Protein AF-A0A7S0N2C5-F1 (afdb_monomer)

Solvent-accessible surface area (backbone atoms only — not comparable to full-atom values): 11486 Å² total; per-residue (Å²): 115,69,74,59,53,58,52,50,54,52,50,53,52,47,54,51,38,54,52,49,38,56,56,29,59,75,72,64,39,49,69,60,35,42,50,41,51,53,56,49,50,58,64,41,80,78,43,92,85,54,73,80,51,54,64,48,53,54,46,51,42,54,56,42,53,63,74,49,55,81,83,42,86,58,41,61,57,53,50,54,54,48,46,58,50,19,72,75,74,34,69,69,54,34,51,51,55,51,48,73,72,42,85,84,68,52,66,69,58,56,50,51,59,59,57,73,44,48,86,61,47,53,68,54,71,70,40,86,89,53,63,60,66,61,56,50,51,52,44,51,51,53,52,50,52,50,50,48,50,74,79,39,60,61,43,52,41,64,67,48,11,62,75,67,75,42,54,56,68,59,44,48,49,55,49,48,53,34,36,76,69,64,71,41,59,61,50,74,42,75,90,79,37,34,36,37,22,48,87,88,112

Mean predicted aligned error: 8.33 Å

Sequence (201 aa):
SKNCMESNYSNIKICLYQQLIRLFHFSQNFNLIIIFYFSKLVNFFTKSKQKKEFPRDLFVITIYLIFIEKSEKNFKLYYCLLFKLAKKYYNSINWILKNLLNTDSNWLYFKTVIFSQISFLSIFLKNSNFNLIKHMRANYIKNDIIRVSKYYKSLNIVCYSLKLDLDCKDTEHWLHELINSKKIKAKIDRIRGIVYFNIFN

Foldseek 3Di:
DVVVVVVVVLVVLLVVLVVVLVVCVVVVVLVVNLVSLVVNVVSVVVDPPPVVCNVLSLLVNLLSLLLDDPPDPCSVVSLVVSCVVCVVPNPLSVVLSVCSVVLLDQPVNNVVSNVVPVVSCVVVVVPPVDPSSVSSLLSSLLVNVLVCLVVDQKDQLCVVCVSSVHDSVVSVVSVVVCVVVVSFAWDADVVRSMIGGPPPD

Structure (mmCIF, N/CA/C/O backbone):
data_AF-A0A7S0N2C5-F1
#
_entry.id   AF-A0A7S0N2C5-F1
#
loop_
_atom_site.group_PDB
_atom_site.id
_atom_site.type_symbol
_atom_site.label_atom_id
_atom_site.label_alt_id
_atom_site.label_comp_id
_atom_site.label_asym_id
_atom_site.label_entity_id
_atom_site.label_seq_id
_atom_site.pdbx_PDB_ins_code
_atom_site.Cartn_x
_atom_site.Cartn_y
_atom_site.Cartn_z
_atom_site.occupancy
_atom_site.B_iso_or_equiv
_atom_site.auth_seq_id
_atom_site.auth_comp_id
_atom_site.auth_asym_id
_atom_site.auth_atom_id
_atom_site.pdbx_PDB_model_num
ATOM 1 N N . SER A 1 1 ? -32.091 -1.151 37.706 1.00 56.22 1 SER A N 1
ATOM 2 C CA . SER A 1 1 ? -31.567 -2.497 37.379 1.00 56.22 1 SER A CA 1
ATOM 3 C C . SER A 1 1 ? -31.319 -2.710 35.878 1.00 56.22 1 SER A C 1
ATOM 5 O O . SER A 1 1 ? -30.258 -3.226 35.553 1.00 56.22 1 SER A O 1
ATOM 7 N N . LYS A 1 2 ? -32.187 -2.264 34.946 1.00 50.81 2 LYS A N 1
ATOM 8 C CA . LYS A 1 2 ? -31.980 -2.415 33.478 1.00 50.81 2 LYS A CA 1
ATOM 9 C C . LYS A 1 2 ? -30.679 -1.789 32.926 1.00 50.81 2 LYS A C 1
ATOM 11 O O . LYS A 1 2 ? -29.935 -2.469 32.227 1.00 50.81 2 LYS A O 1
ATOM 16 N N . ASN A 1 3 ? -30.318 -0.574 33.353 1.00 55.88 3 ASN A N 1
ATOM 17 C CA . ASN A 1 3 ? -29.086 0.104 32.900 1.00 55.88 3 ASN A CA 1
ATOM 18 C C . ASN A 1 3 ? -27.778 -0.619 33.292 1.00 55.88 3 ASN A C 1
ATOM 20 O O . ASN A 1 3 ? -26.741 -0.383 32.675 1.00 55.88 3 ASN A O 1
ATOM 24 N N . CYS A 1 4 ? -27.806 -1.494 34.308 1.00 53.03 4 CYS A N 1
ATOM 25 C CA . CYS A 1 4 ? -26.633 -2.272 34.731 1.00 53.03 4 CYS A CA 1
ATOM 26 C C . CYS A 1 4 ? -26.426 -3.536 33.879 1.00 53.03 4 CYS A C 1
ATOM 28 O O . CYS A 1 4 ? -25.296 -3.957 33.658 1.00 53.03 4 CYS A O 1
ATOM 30 N N . MET A 1 5 ? -27.501 -4.141 33.362 1.00 59.00 5 MET A N 1
ATOM 31 C CA . MET A 1 5 ? -27.377 -5.304 32.475 1.00 59.00 5 MET A CA 1
ATOM 32 C C . MET A 1 5 ? -26.941 -4.900 31.061 1.00 59.00 5 MET A C 1
ATOM 34 O O . MET A 1 5 ? -26.068 -5.545 30.482 1.00 59.00 5 MET A O 1
ATOM 38 N N . GLU A 1 6 ? -27.465 -3.793 30.528 1.00 61.16 6 GLU A N 1
ATOM 39 C CA . GLU A 1 6 ? -27.050 -3.267 29.216 1.00 61.16 6 GLU A CA 1
ATOM 40 C C . GLU A 1 6 ? -25.587 -2.801 29.203 1.00 61.16 6 GLU A C 1
ATOM 42 O O . GLU A 1 6 ? -24.865 -2.976 28.212 1.00 61.16 6 GLU A O 1
ATOM 47 N N . SER A 1 7 ? -25.106 -2.244 30.320 1.00 62.72 7 SER A N 1
ATOM 48 C CA . SER A 1 7 ? -23.707 -1.840 30.458 1.00 62.72 7 SER A CA 1
ATOM 49 C C . SER A 1 7 ? -22.758 -3.046 30.480 1.00 62.72 7 SER A C 1
ATOM 51 O O . SER A 1 7 ? -21.708 -2.983 29.837 1.00 62.72 7 SER A O 1
ATOM 53 N N . ASN A 1 8 ? -23.155 -4.156 31.112 1.00 67.06 8 ASN A N 1
ATOM 54 C CA . ASN A 1 8 ? -22.391 -5.405 31.130 1.00 67.06 8 ASN A CA 1
ATOM 55 C C . ASN A 1 8 ? -22.349 -6.087 29.756 1.00 67.06 8 ASN A C 1
ATOM 57 O O . ASN A 1 8 ? -21.266 -6.434 29.286 1.00 67.06 8 ASN A O 1
ATOM 61 N N . TYR A 1 9 ? -23.483 -6.199 29.061 1.00 69.38 9 TYR A N 1
ATOM 62 C CA . TYR A 1 9 ? -23.536 -6.798 27.720 1.00 69.38 9 TYR A CA 1
ATOM 63 C C . TYR A 1 9 ? -22.657 -6.061 26.706 1.00 69.38 9 TYR A C 1
ATOM 65 O O . TYR A 1 9 ? -21.918 -6.666 25.927 1.00 69.38 9 TYR A O 1
ATOM 73 N N . SER A 1 10 ? -22.701 -4.732 26.730 1.00 68.69 10 SER A N 1
ATOM 74 C CA . SER A 1 10 ? -21.874 -3.909 25.846 1.00 68.69 10 SER A CA 1
ATOM 75 C C . SER A 1 10 ? -20.379 -4.010 26.168 1.00 68.69 10 SER A C 1
ATOM 77 O O . SER A 1 10 ? -19.566 -4.013 25.244 1.00 68.69 10 SER A O 1
ATOM 79 N N . ASN A 1 11 ? -20.000 -4.163 27.440 1.00 74.56 11 ASN A N 1
ATOM 80 C CA . ASN A 1 11 ? -18.605 -4.399 27.818 1.00 74.56 11 ASN A CA 1
ATOM 81 C C . ASN A 1 11 ? -18.111 -5.778 27.347 1.00 74.56 11 ASN A C 1
ATOM 83 O O . ASN A 1 11 ? -17.027 -5.861 26.773 1.00 74.56 11 ASN A O 1
ATOM 87 N N . ILE A 1 12 ? -18.924 -6.834 27.488 1.00 82.00 12 ILE A N 1
ATOM 88 C CA . ILE A 1 12 ? -18.612 -8.177 26.960 1.00 82.00 12 ILE A CA 1
ATOM 89 C C . ILE A 1 12 ? -18.397 -8.117 25.443 1.00 82.00 12 ILE A C 1
ATOM 91 O O . ILE A 1 12 ? -17.418 -8.657 24.930 1.00 82.00 12 ILE A O 1
ATOM 95 N N . LYS A 1 13 ? -19.262 -7.395 24.722 1.00 80.88 13 LYS A N 1
ATOM 96 C CA . LYS A 1 13 ? -19.157 -7.206 23.269 1.00 80.88 13 LYS A CA 1
ATOM 97 C C . LYS A 1 13 ? -17.856 -6.502 22.863 1.00 80.88 13 LYS A C 1
ATOM 99 O O . LYS A 1 13 ? -17.215 -6.915 21.901 1.00 80.88 13 LYS A O 1
ATOM 104 N N . ILE A 1 14 ? -17.430 -5.477 23.608 1.00 79.31 14 ILE A N 1
ATOM 105 C CA . ILE A 1 14 ? -16.141 -4.800 23.378 1.00 79.31 14 ILE A CA 1
ATOM 106 C C . ILE A 1 14 ? -14.969 -5.757 23.627 1.00 79.31 14 ILE A C 1
ATOM 108 O O . ILE A 1 14 ? -14.061 -5.820 22.797 1.00 79.31 14 ILE A O 1
ATOM 112 N N . CYS A 1 15 ? -14.993 -6.523 24.721 1.00 81.31 15 CYS A N 1
ATOM 113 C CA . CYS A 1 15 ? -13.965 -7.527 25.010 1.00 81.31 15 CYS A CA 1
ATOM 114 C C . CYS A 1 15 ? -13.884 -8.584 23.900 1.00 81.31 15 CYS A C 1
ATOM 116 O O . CYS A 1 15 ? -12.792 -8.916 23.442 1.00 81.31 15 CYS A O 1
ATOM 118 N N . LEU A 1 16 ? -15.031 -9.056 23.408 1.00 86.50 16 LEU A N 1
ATOM 119 C CA . LEU A 1 16 ? -15.107 -10.004 22.298 1.00 86.50 16 LEU A CA 1
ATOM 120 C C . LEU A 1 16 ? -14.494 -9.422 21.015 1.00 86.50 16 LEU A C 1
ATOM 122 O O . LEU A 1 16 ? -13.677 -10.081 20.375 1.00 86.50 16 LEU A O 1
ATOM 126 N N . TYR A 1 17 ? -14.791 -8.164 20.676 1.00 86.25 17 TYR A N 1
ATOM 127 C CA . TYR A 1 17 ? -14.153 -7.496 19.537 1.00 86.25 17 TYR A CA 1
ATOM 128 C C . TYR A 1 17 ? -12.641 -7.365 19.692 1.00 86.25 17 TYR A C 1
ATOM 130 O O . TYR A 1 17 ? -11.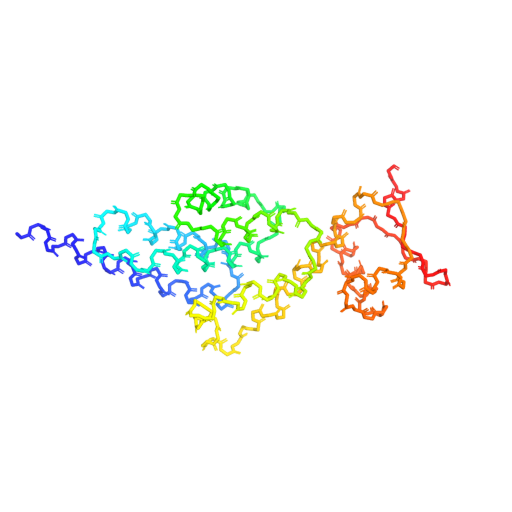917 -7.579 18.725 1.00 86.25 17 TYR A O 1
ATOM 138 N N . GLN A 1 18 ? -12.141 -7.068 20.892 1.00 83.25 18 GLN A N 1
ATOM 139 C CA . GLN A 1 18 ? -10.699 -7.011 21.135 1.00 83.25 18 GLN A CA 1
ATOM 140 C C . GLN A 1 18 ? -10.020 -8.370 20.909 1.00 83.25 18 GLN A C 1
ATOM 142 O O . GLN A 1 18 ? -8.934 -8.406 20.330 1.00 83.25 18 GLN A O 1
ATOM 147 N N . GLN A 1 19 ? -10.650 -9.478 21.314 1.00 84.62 19 GLN A N 1
ATOM 148 C CA . GLN A 1 19 ? -10.107 -10.819 21.066 1.00 84.62 19 GLN A CA 1
ATOM 149 C C . GLN A 1 19 ? -10.142 -11.184 19.578 1.00 84.62 19 GLN A C 1
ATOM 151 O O . GLN A 1 19 ? -9.148 -11.673 19.046 1.00 84.62 19 GLN A O 1
ATOM 156 N N . LEU A 1 20 ? -11.234 -10.868 18.876 1.00 86.38 20 LEU A N 1
ATOM 157 C CA . LEU A 1 20 ? -11.329 -11.090 17.430 1.00 86.38 20 LEU A CA 1
ATOM 158 C C . LEU A 1 20 ? -10.297 -10.264 16.655 1.00 86.38 20 LEU A C 1
ATOM 160 O O . LEU A 1 20 ? -9.649 -10.790 15.756 1.00 86.38 20 LEU A O 1
ATOM 164 N N . ILE A 1 21 ? -10.071 -9.002 17.031 1.00 85.31 21 ILE A N 1
ATOM 165 C CA . ILE A 1 21 ? -9.021 -8.168 16.428 1.00 85.31 21 ILE A CA 1
ATOM 166 C C . ILE A 1 21 ? -7.646 -8.829 16.582 1.00 85.31 21 ILE A C 1
ATOM 168 O O . ILE A 1 21 ? -6.888 -8.870 15.616 1.00 85.31 21 ILE A O 1
ATOM 172 N N . ARG A 1 22 ? -7.323 -9.378 17.762 1.00 81.25 22 ARG A N 1
ATOM 173 C CA . ARG A 1 22 ? -6.053 -10.094 17.988 1.00 81.25 22 ARG A CA 1
ATOM 174 C C . ARG A 1 22 ? -5.934 -11.338 17.109 1.00 81.25 22 ARG A C 1
ATOM 176 O O . ARG A 1 22 ? -4.885 -11.546 16.507 1.00 81.25 22 ARG A O 1
ATOM 183 N N . LEU A 1 23 ? -7.008 -12.120 17.001 1.00 84.62 23 LEU A N 1
ATOM 184 C CA . LEU A 1 23 ? -7.060 -13.312 16.152 1.00 84.62 23 LEU A CA 1
ATOM 185 C C . LEU A 1 23 ? -6.823 -12.956 14.674 1.00 84.62 23 LEU A C 1
ATOM 187 O O . LEU A 1 23 ? -5.937 -13.514 14.030 1.00 84.62 23 LEU A O 1
ATOM 191 N N . PHE A 1 24 ? -7.565 -11.983 14.141 1.00 84.75 24 PHE A N 1
ATOM 192 C CA . PHE A 1 24 ? -7.459 -11.600 12.730 1.00 84.75 24 PHE A CA 1
ATOM 193 C C . PHE A 1 24 ? -6.178 -10.839 12.396 1.00 84.75 24 PHE A C 1
ATOM 195 O O . PHE A 1 24 ? -5.755 -10.839 11.241 1.00 84.75 24 PHE A O 1
ATOM 202 N N . HIS A 1 25 ? -5.532 -10.224 13.389 1.00 79.81 25 HIS A N 1
ATOM 203 C CA . HIS A 1 25 ? -4.194 -9.666 13.223 1.00 79.81 25 HIS A CA 1
ATOM 204 C C . HIS A 1 25 ? -3.172 -10.757 12.887 1.00 79.81 25 HIS A C 1
ATOM 206 O O . HIS A 1 25 ? -2.327 -10.551 12.020 1.00 79.81 25 HIS A O 1
ATOM 212 N N . PHE A 1 26 ? -3.279 -11.933 13.516 1.00 76.81 26 PHE A N 1
ATOM 213 C CA . PHE A 1 26 ? -2.427 -13.079 13.197 1.00 76.81 26 PHE A CA 1
ATOM 214 C C . PHE A 1 26 ? -2.691 -13.607 11.782 1.00 76.81 26 PHE A C 1
ATOM 216 O O . PHE A 1 26 ? -1.755 -13.847 11.027 1.00 76.81 26 PHE A O 1
ATOM 223 N N . SER A 1 27 ? -3.963 -13.708 11.385 1.00 81.75 27 SER A N 1
ATOM 224 C CA . SER A 1 27 ? -4.342 -14.154 10.038 1.00 81.75 27 SER A CA 1
ATOM 225 C C . SER A 1 27 ? -4.212 -13.067 8.959 1.00 81.75 27 SER A C 1
ATOM 227 O O . SER A 1 27 ? -4.641 -13.291 7.830 1.00 81.75 27 SER A O 1
ATOM 229 N N . GLN A 1 28 ? -3.725 -11.869 9.310 1.00 82.62 28 GLN A N 1
ATOM 230 C CA . GLN A 1 28 ? -3.609 -10.694 8.434 1.00 82.62 28 GLN A CA 1
ATOM 231 C C . GLN A 1 28 ? -4.908 -10.322 7.686 1.00 82.62 28 GLN A C 1
ATOM 233 O O . GLN A 1 28 ? -4.879 -9.738 6.603 1.00 82.62 28 GLN A O 1
ATOM 238 N N . ASN A 1 29 ? -6.079 -10.615 8.266 1.00 85.62 29 ASN A N 1
ATOM 239 C CA . ASN A 1 29 ? -7.363 -10.276 7.651 1.00 85.62 29 ASN A CA 1
ATOM 240 C C . ASN A 1 29 ? -7.780 -8.846 8.030 1.00 85.62 29 ASN A C 1
ATOM 242 O O . ASN A 1 29 ? -8.647 -8.617 8.876 1.00 85.62 29 ASN A O 1
ATOM 246 N N . PHE A 1 30 ? -7.133 -7.866 7.398 1.00 87.69 30 PHE A N 1
ATOM 247 C CA . PHE A 1 30 ? -7.304 -6.447 7.725 1.00 87.69 30 PHE A CA 1
ATOM 248 C C . PHE A 1 30 ? -8.732 -5.934 7.493 1.00 87.69 30 PHE A C 1
ATOM 250 O O . PHE A 1 30 ? -9.191 -5.064 8.230 1.00 87.69 30 PHE A O 1
ATOM 257 N N . ASN A 1 31 ? -9.466 -6.509 6.533 1.00 87.38 31 ASN A N 1
ATOM 258 C CA . ASN A 1 31 ? -10.878 -6.194 6.299 1.00 87.38 31 ASN A CA 1
ATOM 259 C C . ASN A 1 31 ? -11.725 -6.443 7.557 1.00 87.38 31 ASN A C 1
ATOM 261 O O . ASN A 1 31 ? -12.458 -5.557 7.997 1.00 87.38 31 ASN A O 1
ATOM 265 N N . LEU A 1 32 ? -11.597 -7.631 8.157 1.00 88.81 32 LEU A N 1
ATOM 266 C CA . LEU A 1 32 ? -12.335 -7.986 9.369 1.00 88.81 32 LEU A CA 1
ATOM 267 C C . LEU A 1 32 ? -11.889 -7.152 10.570 1.00 88.81 32 LEU A C 1
ATOM 269 O O . LEU A 1 32 ? -12.730 -6.691 11.339 1.00 88.81 32 LEU A O 1
ATOM 273 N N . ILE A 1 33 ? -10.587 -6.881 10.695 1.00 88.31 33 ILE A N 1
ATOM 274 C CA . ILE A 1 33 ? -10.067 -6.007 11.755 1.00 88.31 33 ILE A CA 1
ATOM 275 C C . ILE A 1 33 ? -10.736 -4.627 11.696 1.00 88.31 33 ILE A C 1
ATOM 277 O O . ILE A 1 33 ? -11.239 -4.148 12.714 1.00 88.31 33 ILE A O 1
ATOM 281 N N . ILE A 1 34 ? -10.805 -4.009 10.512 1.00 89.75 34 ILE A N 1
ATOM 282 C CA . ILE A 1 34 ? -11.461 -2.708 10.328 1.00 89.75 34 ILE A CA 1
ATOM 283 C C . ILE A 1 34 ? -12.945 -2.770 10.715 1.00 89.75 34 ILE A C 1
ATOM 285 O O . ILE A 1 34 ? -13.424 -1.879 11.417 1.00 89.75 34 ILE A O 1
ATOM 289 N N . ILE A 1 35 ? -13.663 -3.829 10.326 1.00 89.50 35 ILE A N 1
ATOM 290 C CA . ILE A 1 35 ? -15.076 -4.023 10.691 1.00 89.50 35 ILE A CA 1
ATOM 291 C C . ILE A 1 35 ? -15.256 -4.074 12.213 1.00 89.50 35 ILE A C 1
ATOM 293 O O . ILE A 1 35 ? -16.147 -3.409 12.752 1.00 89.50 35 ILE A O 1
ATOM 297 N N . PHE A 1 36 ? -14.415 -4.825 12.928 1.00 89.25 36 PHE A N 1
ATOM 298 C CA . PHE A 1 36 ? -14.513 -4.920 14.387 1.00 89.25 36 PHE A CA 1
ATOM 299 C C . PHE A 1 36 ? -14.162 -3.608 15.081 1.00 89.25 36 PHE A C 1
ATOM 301 O O . PHE A 1 36 ? -14.839 -3.233 16.040 1.00 89.25 36 PHE A O 1
ATOM 308 N N . TYR A 1 37 ? -13.182 -2.859 14.573 1.00 88.06 37 TYR A N 1
ATOM 309 C CA . TYR A 1 37 ? -12.902 -1.523 15.089 1.00 88.06 37 TYR A CA 1
ATOM 310 C C . TYR A 1 37 ? -14.065 -0.552 14.844 1.00 88.06 37 TYR A C 1
ATOM 312 O O . TYR A 1 37 ? -14.467 0.147 15.771 1.00 88.06 37 TYR A O 1
ATOM 320 N N . PHE A 1 38 ? -14.674 -0.537 13.654 1.00 86.81 38 PHE A N 1
ATOM 321 C CA . PHE A 1 38 ? -15.871 0.276 13.413 1.00 86.81 38 PHE A CA 1
ATOM 322 C C . PHE A 1 38 ? -17.039 -0.140 14.315 1.00 86.81 38 PHE A C 1
ATOM 324 O O . PHE A 1 38 ? -17.729 0.719 14.859 1.00 86.81 38 PHE A O 1
ATOM 331 N N . SER A 1 39 ? -17.224 -1.441 14.543 1.00 85.81 39 SER A N 1
ATOM 332 C CA . SER A 1 39 ? -18.255 -1.964 15.449 1.00 85.81 39 SER A CA 1
ATOM 333 C C . SER A 1 39 ? -18.015 -1.536 16.901 1.00 85.81 39 SER A C 1
ATOM 335 O O . SER A 1 39 ? -18.957 -1.188 17.617 1.00 85.81 39 SER A O 1
ATOM 337 N N . LYS A 1 40 ? -16.746 -1.496 17.332 1.00 83.19 40 LYS A N 1
ATOM 338 C CA . LYS A 1 40 ? -16.335 -0.927 18.622 1.00 83.19 40 LYS A CA 1
ATOM 339 C C . LYS A 1 40 ? -16.659 0.573 18.693 1.00 83.19 40 LYS A C 1
ATOM 341 O O . LYS A 1 40 ? -17.212 1.015 19.696 1.00 83.19 40 LYS A O 1
ATOM 346 N N . LEU A 1 41 ? -16.388 1.335 17.628 1.00 80.50 41 LEU A N 1
ATOM 347 C CA . LEU A 1 41 ? -16.674 2.774 17.557 1.00 80.50 41 LEU A CA 1
ATOM 348 C C . LEU A 1 41 ? -18.175 3.101 17.584 1.00 80.50 41 LEU A C 1
ATOM 350 O O . LEU A 1 41 ? -18.576 4.064 18.231 1.00 80.50 41 LEU A O 1
ATOM 354 N N . VAL A 1 42 ? -19.032 2.316 16.930 1.00 76.44 42 VAL A N 1
ATOM 355 C CA . VAL A 1 42 ? -20.492 2.537 16.979 1.00 76.44 42 VAL A CA 1
ATOM 356 C C . VAL A 1 42 ? -21.024 2.371 18.406 1.00 76.44 42 VAL A C 1
ATOM 358 O O . VAL A 1 42 ? -21.778 3.217 18.883 1.00 76.44 42 VAL A O 1
ATOM 361 N N . ASN A 1 43 ? -20.554 1.351 19.132 1.00 68.88 43 ASN A N 1
ATOM 362 C CA . ASN A 1 43 ? -20.887 1.158 20.550 1.00 68.88 43 ASN A CA 1
ATOM 363 C C . ASN A 1 43 ? -20.322 2.259 21.464 1.00 68.88 43 ASN A C 1
ATOM 365 O O . ASN A 1 43 ? -20.722 2.371 22.619 1.00 68.88 43 ASN A O 1
ATOM 369 N N . PHE A 1 44 ? -19.370 3.051 20.978 1.00 67.19 44 PHE A N 1
ATOM 370 C CA . PHE A 1 44 ? -18.771 4.143 21.729 1.00 67.19 44 PHE A CA 1
ATOM 371 C C . PHE A 1 44 ? -19.630 5.407 21.677 1.00 67.19 44 PHE A C 1
ATOM 373 O O . PHE A 1 44 ? -19.778 6.095 22.684 1.00 67.19 44 PHE A O 1
ATOM 380 N N . PHE A 1 45 ? -20.240 5.709 20.525 1.00 61.28 45 PHE A N 1
ATOM 381 C CA . PHE A 1 45 ? -21.116 6.878 20.377 1.00 61.28 45 PHE A CA 1
ATOM 382 C C . PHE A 1 45 ? -22.351 6.825 21.289 1.00 61.28 45 PHE A C 1
ATOM 384 O O . PHE A 1 45 ? -22.944 7.865 21.564 1.00 61.28 45 PHE A O 1
ATOM 391 N N . THR A 1 46 ? -22.700 5.648 21.813 1.00 60.25 46 THR A N 1
ATOM 392 C CA . THR A 1 46 ? -23.791 5.472 22.780 1.00 60.25 46 THR A CA 1
ATOM 393 C C . THR A 1 46 ? -23.369 5.721 24.235 1.00 60.25 46 THR A C 1
ATOM 395 O O . THR A 1 46 ? -24.236 5.894 25.089 1.00 60.25 46 THR A O 1
ATOM 398 N N . LYS A 1 47 ? -22.064 5.793 24.554 1.00 60.41 47 LYS A N 1
ATOM 399 C CA . LYS A 1 47 ? -21.554 5.981 25.927 1.00 60.41 47 LYS A CA 1
ATOM 400 C C . LYS A 1 47 ? -20.620 7.195 26.038 1.00 60.41 47 LYS A C 1
ATOM 402 O O . LYS A 1 47 ? -19.463 7.169 25.630 1.00 60.41 47 LYS A O 1
ATOM 407 N N . SER A 1 48 ? -21.081 8.245 26.718 1.00 53.41 48 SER A N 1
ATOM 408 C CA . SER A 1 48 ? -20.385 9.536 26.892 1.00 53.41 48 SER A CA 1
ATOM 409 C C . SER A 1 48 ? -19.017 9.485 27.602 1.00 53.41 48 SER A C 1
ATOM 411 O O . SER A 1 48 ? -18.251 10.447 27.513 1.00 53.41 48 SER A O 1
ATOM 413 N N . LYS A 1 49 ? -18.677 8.383 28.289 1.00 55.66 49 LYS A N 1
ATOM 414 C CA . LYS A 1 49 ? -17.512 8.290 29.192 1.00 55.66 49 LYS A CA 1
ATOM 415 C C . LYS A 1 49 ? -16.182 7.888 28.543 1.00 55.66 49 LYS A C 1
ATOM 417 O O . LYS A 1 49 ? -15.155 8.021 29.198 1.00 55.66 49 LYS A O 1
ATOM 422 N N . GLN A 1 50 ? -16.144 7.436 27.287 1.00 59.88 50 GLN A N 1
ATOM 423 C CA . GLN A 1 50 ? -14.913 6.845 26.735 1.00 59.88 50 GLN A CA 1
ATOM 424 C C . GLN A 1 50 ? -14.077 7.760 25.818 1.00 59.88 50 GLN A C 1
ATOM 426 O O . GLN A 1 50 ? -13.067 7.290 25.304 1.00 59.88 50 GLN A O 1
ATOM 431 N N . LYS A 1 51 ? -14.414 9.057 25.650 1.00 61.72 51 LYS A N 1
ATOM 432 C CA . LYS A 1 51 ? -13.865 10.021 24.646 1.00 61.72 51 LYS A CA 1
ATOM 433 C C . LYS A 1 51 ? -12.357 9.943 24.313 1.00 61.72 51 LYS A C 1
ATOM 435 O O . LYS A 1 51 ? -11.984 10.294 23.198 1.00 61.72 51 LYS A O 1
ATOM 440 N N . LYS A 1 52 ? -11.497 9.486 25.230 1.00 65.88 52 LYS A N 1
ATOM 441 C CA . LYS A 1 52 ? -10.042 9.364 25.033 1.00 65.88 52 LYS A CA 1
ATOM 442 C C . LYS A 1 52 ? -9.616 8.230 24.083 1.00 65.88 52 LYS A C 1
ATOM 444 O O . LYS A 1 52 ? -8.580 8.370 23.441 1.00 65.88 52 LYS A O 1
ATOM 449 N N . GLU A 1 53 ? -10.373 7.134 23.952 1.00 72.88 53 GLU A N 1
ATOM 450 C CA . GLU A 1 53 ? -9.972 6.014 23.068 1.00 72.88 53 GLU A CA 1
ATOM 451 C C . GLU A 1 53 ? -10.357 6.224 21.597 1.00 72.88 53 GLU A C 1
ATOM 453 O O . GLU A 1 53 ? -9.749 5.635 20.706 1.00 72.88 53 GLU A O 1
ATOM 458 N N . PHE A 1 54 ? -11.327 7.097 21.326 1.00 78.94 54 PHE A N 1
ATOM 459 C CA . PHE A 1 54 ? -11.871 7.305 19.984 1.00 78.94 54 PHE A CA 1
ATOM 460 C C . PHE A 1 54 ? -10.824 7.761 18.949 1.00 78.94 54 PHE A C 1
ATOM 462 O O . PHE A 1 54 ? -10.747 7.150 17.881 1.00 78.94 54 PHE A O 1
ATOM 469 N N . PRO A 1 55 ? -9.958 8.757 19.237 1.00 78.56 55 PRO A N 1
ATOM 470 C CA . PRO A 1 55 ? -8.870 9.121 18.330 1.00 78.56 55 PRO A CA 1
ATOM 471 C C . PRO A 1 55 ? -7.893 7.989 18.030 1.00 78.56 55 PRO A C 1
ATOM 473 O O . PRO A 1 55 ? -7.440 7.842 16.897 1.00 78.56 55 PRO A O 1
ATOM 476 N N . ARG A 1 56 ? -7.581 7.183 19.050 1.00 80.25 56 ARG A N 1
ATOM 477 C CA . ARG A 1 56 ? -6.657 6.056 18.935 1.00 80.25 56 ARG A CA 1
ATOM 478 C C . ARG A 1 56 ? -7.223 4.996 18.006 1.00 80.25 56 ARG A C 1
ATOM 480 O O . ARG A 1 56 ? -6.521 4.555 17.104 1.00 80.25 56 ARG A O 1
ATOM 487 N N . ASP A 1 57 ? -8.482 4.618 18.202 1.00 82.62 57 ASP A N 1
ATOM 488 C CA . ASP A 1 57 ? -9.143 3.622 17.361 1.00 82.62 57 ASP A CA 1
ATOM 489 C C . ASP A 1 57 ? -9.274 4.127 15.913 1.00 82.62 57 ASP A C 1
ATOM 491 O O . ASP A 1 57 ? -8.954 3.389 14.986 1.00 82.62 57 ASP A O 1
ATOM 495 N N . LEU A 1 58 ? -9.630 5.401 15.695 1.00 85.19 58 LEU A N 1
ATOM 496 C CA . LEU A 1 58 ? -9.636 5.999 14.351 1.00 85.19 58 LEU A CA 1
ATOM 497 C C . LEU A 1 58 ? -8.260 5.967 13.679 1.00 85.19 58 LEU A C 1
ATOM 499 O O . LEU A 1 58 ? -8.158 5.646 12.491 1.00 85.19 58 LEU A O 1
ATOM 503 N N . PHE A 1 59 ? -7.202 6.295 14.422 1.00 84.62 59 PHE A N 1
ATOM 504 C CA . PHE A 1 59 ? -5.840 6.236 13.904 1.00 84.62 59 PHE A CA 1
ATOM 505 C C . PHE A 1 59 ? -5.478 4.800 13.522 1.00 84.62 59 PHE A C 1
ATOM 507 O O . PHE A 1 59 ? -5.027 4.552 12.410 1.00 84.62 59 PHE A O 1
ATOM 514 N N . VAL A 1 60 ? -5.758 3.835 14.396 1.00 84.19 60 VAL A N 1
ATOM 515 C CA . VAL A 1 60 ? -5.487 2.414 14.154 1.00 84.19 60 VAL A CA 1
ATOM 516 C C . VAL A 1 60 ? -6.242 1.885 12.931 1.00 84.19 60 VAL A C 1
ATOM 518 O O . VAL A 1 60 ? -5.640 1.210 12.099 1.00 84.19 60 VAL A O 1
ATOM 521 N N . ILE A 1 61 ? -7.522 2.230 12.756 1.00 88.25 61 ILE A N 1
ATOM 522 C CA . ILE A 1 61 ? -8.273 1.865 11.543 1.00 88.25 61 ILE A CA 1
ATOM 523 C C . ILE A 1 61 ? -7.620 2.481 10.304 1.00 88.25 61 ILE A C 1
ATOM 525 O O . ILE A 1 61 ? -7.495 1.812 9.282 1.00 88.25 61 ILE A O 1
ATOM 529 N N . THR A 1 62 ? -7.177 3.738 10.392 1.00 86.69 62 THR A N 1
ATOM 530 C CA . THR A 1 62 ? -6.481 4.416 9.287 1.00 86.69 62 THR A CA 1
ATOM 531 C C . THR A 1 62 ? -5.210 3.670 8.906 1.00 86.69 62 THR A C 1
ATOM 533 O O . THR A 1 62 ? -4.952 3.478 7.723 1.00 86.69 62 THR A O 1
ATOM 536 N N . ILE A 1 63 ? -4.461 3.181 9.895 1.00 84.50 63 ILE A N 1
ATOM 537 C CA . ILE A 1 63 ? -3.283 2.346 9.673 1.00 84.50 63 ILE A CA 1
ATOM 538 C C . ILE A 1 63 ? -3.655 1.031 8.977 1.00 84.50 63 ILE A C 1
ATOM 540 O O . ILE A 1 63 ? -3.029 0.680 7.981 1.00 84.50 63 ILE A O 1
ATOM 544 N N . TYR A 1 64 ? -4.704 0.335 9.424 1.00 86.56 64 TYR A N 1
ATOM 545 C CA . TYR A 1 64 ? -5.153 -0.889 8.753 1.00 86.56 64 TYR A CA 1
ATOM 546 C C . TYR A 1 64 ? -5.674 -0.651 7.338 1.00 86.56 64 TYR A C 1
ATOM 548 O O . TYR A 1 64 ? -5.502 -1.509 6.475 1.00 86.56 64 TYR A O 1
ATOM 556 N N . LEU A 1 65 ? -6.258 0.518 7.068 1.00 87.94 65 LEU A N 1
ATOM 557 C CA . LEU A 1 65 ? -6.714 0.880 5.732 1.00 87.94 65 LEU A CA 1
ATOM 558 C C . LEU A 1 65 ? -5.547 0.977 4.734 1.00 87.94 65 LEU A C 1
ATOM 560 O O . LEU A 1 65 ? -5.738 0.657 3.566 1.00 87.94 65 LEU A O 1
ATOM 564 N N . ILE A 1 66 ? -4.336 1.335 5.187 1.00 83.06 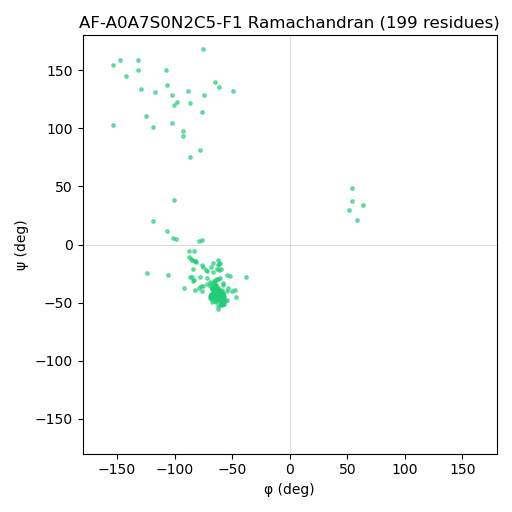66 ILE A N 1
ATOM 565 C CA . ILE A 1 66 ? -3.106 1.303 4.365 1.00 83.06 66 ILE A CA 1
ATOM 566 C C . ILE A 1 66 ? -2.805 -0.126 3.883 1.00 83.06 66 ILE A C 1
ATOM 568 O O . ILE A 1 66 ? -2.200 -0.319 2.824 1.00 83.06 66 ILE A O 1
ATOM 572 N N . PHE A 1 67 ? -3.218 -1.139 4.650 1.00 83.12 67 PHE A N 1
ATOM 573 C CA . PHE A 1 67 ? -2.975 -2.536 4.305 1.00 83.12 67 PHE A CA 1
ATOM 574 C C . PHE A 1 67 ? -3.971 -3.130 3.316 1.00 83.12 67 PHE A C 1
ATOM 576 O O . PHE A 1 67 ? -3.687 -4.172 2.731 1.00 83.12 67 PHE A O 1
ATOM 583 N N . ILE A 1 68 ? -5.101 -2.463 3.094 1.00 84.69 68 ILE A N 1
ATOM 584 C CA . ILE A 1 68 ? -6.127 -2.912 2.157 1.00 84.69 68 ILE A CA 1
ATOM 585 C C . ILE A 1 68 ? -5.814 -2.367 0.766 1.00 84.69 68 ILE A C 1
ATOM 587 O O . ILE A 1 68 ? -5.553 -1.176 0.588 1.00 84.69 68 ILE A O 1
ATOM 591 N N . GLU A 1 69 ? -5.863 -3.236 -0.242 1.00 78.69 69 GLU A N 1
ATOM 592 C CA . GLU A 1 69 ? -5.654 -2.815 -1.625 1.00 78.69 69 GLU A CA 1
ATOM 593 C C . GLU A 1 69 ? -6.765 -1.864 -2.077 1.00 78.69 69 GLU A C 1
ATOM 595 O O . GLU A 1 69 ? -7.943 -2.082 -1.806 1.00 78.69 69 GLU A O 1
ATOM 600 N N . LYS A 1 70 ? -6.419 -0.816 -2.832 1.00 79.56 70 LYS A N 1
ATOM 601 C CA . LYS A 1 70 ? -7.409 0.165 -3.318 1.00 79.56 70 LYS A CA 1
ATOM 602 C C . LYS A 1 70 ? -8.480 -0.451 -4.235 1.00 79.56 70 LYS A C 1
ATOM 604 O O . LYS A 1 70 ? -9.538 0.150 -4.418 1.00 79.56 70 LYS A O 1
ATOM 609 N N . SER A 1 71 ? -8.186 -1.603 -4.839 1.00 75.31 71 SER A N 1
ATOM 610 C CA . SER A 1 71 ? -9.093 -2.409 -5.667 1.00 75.31 71 SER A CA 1
ATOM 611 C C . SER A 1 71 ? -10.136 -3.181 -4.859 1.00 75.31 71 SER A C 1
ATOM 613 O O . SER A 1 71 ? -11.152 -3.577 -5.425 1.00 75.31 71 SER A O 1
ATOM 615 N N . GLU A 1 72 ? -9.915 -3.39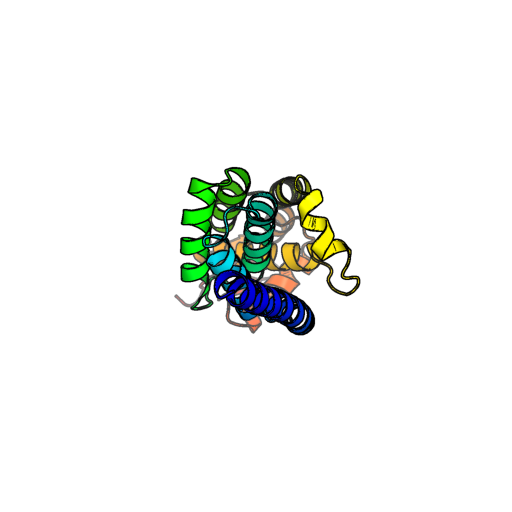1 -3.560 1.00 82.69 72 GLU A N 1
ATOM 616 C CA . GLU A 1 72 ? -10.850 -4.113 -2.701 1.00 82.69 72 GLU A CA 1
ATOM 617 C C . GLU A 1 72 ? -12.199 -3.397 -2.635 1.00 82.69 72 GLU A C 1
ATOM 619 O O . GLU A 1 72 ? -12.279 -2.181 -2.427 1.00 82.69 72 GLU A O 1
ATOM 624 N N . LYS A 1 73 ? -13.285 -4.171 -2.750 1.00 82.62 73 LYS A N 1
ATOM 625 C CA . LYS A 1 73 ? -14.663 -3.652 -2.796 1.00 82.62 73 LYS A CA 1
ATOM 626 C C . LYS A 1 73 ? -14.975 -2.732 -1.611 1.00 82.62 73 LYS A C 1
ATOM 628 O O . LYS A 1 73 ? -15.640 -1.708 -1.768 1.00 82.62 73 LYS A O 1
ATOM 633 N N . ASN A 1 74 ? -14.452 -3.076 -0.436 1.00 86.19 74 ASN A N 1
ATOM 634 C CA . ASN A 1 74 ? -14.729 -2.363 0.806 1.00 86.19 74 ASN A CA 1
ATOM 635 C C . ASN A 1 74 ? -13.810 -1.156 1.047 1.00 86.19 74 ASN A C 1
ATOM 637 O O . ASN A 1 74 ? -14.129 -0.323 1.896 1.00 86.19 74 ASN A O 1
ATOM 641 N N . PHE A 1 75 ? -12.710 -1.004 0.295 1.00 86.19 75 PHE A N 1
ATOM 642 C CA . PHE A 1 75 ? -11.738 0.072 0.516 1.00 86.19 75 PHE A CA 1
ATOM 643 C C . PHE A 1 75 ? -12.398 1.453 0.450 1.00 86.19 75 PHE A C 1
ATOM 645 O O . PHE A 1 75 ? -12.267 2.254 1.376 1.00 86.19 75 PHE A O 1
ATOM 652 N N . LYS A 1 76 ? -13.161 1.723 -0.621 1.00 86.12 76 LYS A N 1
ATOM 653 C CA . LYS A 1 76 ? -13.839 3.018 -0.812 1.00 86.12 76 LYS A CA 1
ATOM 654 C C . LYS A 1 76 ? -14.833 3.309 0.311 1.00 86.12 76 LYS A C 1
ATOM 656 O O . LYS A 1 76 ? -14.910 4.445 0.773 1.00 86.12 76 LYS A O 1
ATOM 661 N N . LEU A 1 77 ? -15.565 2.290 0.766 1.00 88.62 77 LEU A N 1
ATOM 662 C CA . LEU A 1 77 ? -16.521 2.422 1.864 1.00 88.62 77 LEU A CA 1
ATOM 663 C C . LEU A 1 77 ? -15.805 2.821 3.161 1.00 88.62 77 LEU A C 1
ATOM 665 O O . LEU A 1 77 ? -16.162 3.830 3.771 1.00 88.62 77 LEU A O 1
ATOM 669 N N . TYR A 1 78 ? -14.766 2.077 3.552 1.00 89.19 78 TYR A N 1
ATOM 670 C CA . TYR A 1 78 ? -13.992 2.364 4.762 1.00 89.19 78 TYR A CA 1
ATOM 671 C C . TYR A 1 78 ? -13.303 3.723 4.694 1.00 89.19 78 TYR A C 1
ATOM 673 O O . TYR A 1 78 ? -13.358 4.477 5.665 1.00 89.19 78 TYR A O 1
ATOM 681 N N . TYR A 1 79 ? -12.724 4.065 3.541 1.00 87.00 79 TYR A N 1
ATOM 682 C CA . TYR A 1 79 ? -12.113 5.367 3.306 1.00 87.00 79 TYR A CA 1
ATOM 683 C C . TYR A 1 79 ? -13.119 6.503 3.513 1.00 87.00 79 TYR A C 1
ATOM 685 O O . TYR A 1 79 ? -12.851 7.422 4.281 1.00 87.00 79 TYR A O 1
ATOM 693 N N . CYS A 1 80 ? -14.300 6.435 2.890 1.00 87.31 80 CYS A N 1
ATOM 694 C CA . CYS A 1 80 ? -15.323 7.474 3.015 1.00 87.31 80 CYS A CA 1
ATOM 695 C C . CYS A 1 80 ? -15.822 7.639 4.458 1.00 87.31 80 CYS A C 1
ATOM 697 O O . CYS A 1 80 ? -16.003 8.768 4.924 1.00 87.31 80 CYS A O 1
ATOM 699 N N . LEU A 1 81 ? -16.032 6.528 5.171 1.00 86.81 81 LEU A N 1
ATOM 700 C CA . LEU A 1 81 ? -16.443 6.546 6.576 1.00 86.81 81 LEU A CA 1
ATOM 701 C C . LEU A 1 81 ? -15.363 7.175 7.461 1.00 86.81 81 LEU A C 1
ATOM 703 O O . LEU A 1 81 ? -15.653 8.106 8.217 1.00 86.81 81 LEU A O 1
ATOM 707 N N . LEU A 1 82 ? -14.112 6.726 7.323 1.00 86.88 82 LEU A N 1
ATOM 708 C CA . LEU A 1 82 ? -12.979 7.291 8.054 1.00 86.88 82 LEU A CA 1
ATOM 709 C C . LEU A 1 82 ? -12.777 8.766 7.740 1.00 86.88 82 LEU A C 1
ATOM 711 O O . LEU A 1 82 ? -12.571 9.548 8.657 1.00 86.88 82 LEU A O 1
ATOM 715 N N . PHE A 1 83 ? -12.878 9.166 6.475 1.00 85.19 83 PHE A N 1
ATOM 716 C CA . PHE A 1 83 ? -12.675 10.548 6.059 1.00 85.19 83 PHE A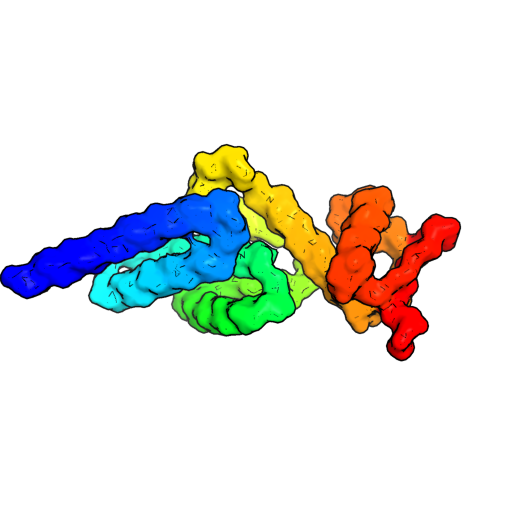 CA 1
ATOM 717 C C . PHE A 1 83 ? -13.712 11.486 6.683 1.00 85.19 83 PHE A C 1
ATOM 719 O O . PHE A 1 83 ? -13.355 12.544 7.205 1.00 85.19 83 PHE A O 1
ATOM 726 N N . LYS A 1 84 ? -14.991 11.080 6.711 1.00 85.38 84 LYS A N 1
ATOM 727 C CA . LYS A 1 84 ? -16.053 11.834 7.398 1.00 85.38 84 LYS A CA 1
ATOM 728 C C . LYS A 1 84 ? -15.771 11.979 8.896 1.00 85.38 84 LYS A C 1
ATOM 730 O O . LYS A 1 84 ? -15.919 13.075 9.435 1.00 85.38 84 LYS A O 1
ATOM 735 N N . LEU A 1 85 ? -15.346 10.904 9.563 1.00 83.06 85 LEU A N 1
ATOM 736 C CA . LEU A 1 85 ? -15.028 10.927 10.994 1.00 83.06 85 LEU A CA 1
ATOM 737 C C . LEU A 1 85 ? -13.765 11.754 11.283 1.00 83.06 85 LEU A C 1
ATOM 739 O O . LEU A 1 85 ? -13.762 12.593 12.179 1.00 83.06 85 LEU A O 1
ATOM 743 N N . ALA A 1 86 ? -12.714 11.592 10.485 1.00 82.06 86 ALA A N 1
ATOM 744 C CA . ALA A 1 86 ? -11.453 12.307 10.632 1.00 82.06 86 ALA A CA 1
ATOM 745 C C .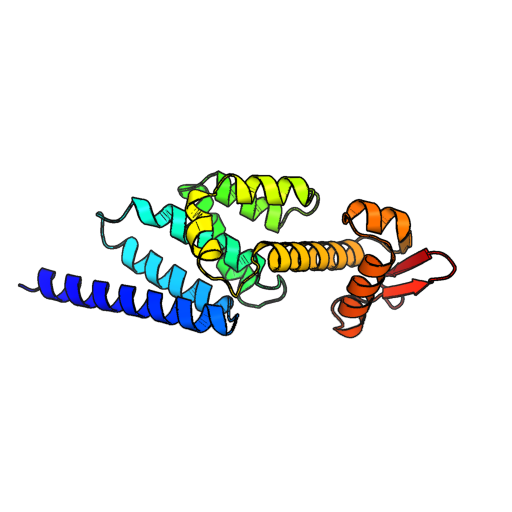 ALA A 1 86 ? -11.621 13.815 10.420 1.00 82.06 86 ALA A C 1
ATOM 747 O O . ALA A 1 86 ? -11.111 14.594 11.219 1.00 82.06 86 ALA A O 1
ATOM 748 N N . LYS A 1 87 ? -12.401 14.241 9.413 1.00 81.62 87 LYS A N 1
ATOM 749 C CA . LYS A 1 87 ? -12.705 15.665 9.184 1.00 81.62 87 LYS A CA 1
ATOM 750 C C . LYS A 1 87 ? -13.365 16.319 10.402 1.00 81.62 87 LYS A C 1
ATOM 752 O O . LYS A 1 87 ? -13.150 17.500 10.644 1.00 81.62 87 LYS A O 1
ATOM 757 N N . LYS A 1 88 ? -14.165 15.559 11.153 1.00 75.75 88 LYS A N 1
ATOM 758 C CA . LYS A 1 88 ? -14.891 16.057 12.325 1.00 75.75 88 LYS A CA 1
ATOM 759 C C . LYS A 1 88 ? -14.050 16.051 13.602 1.00 75.75 88 LYS A C 1
ATOM 761 O O . LYS A 1 88 ? -14.277 16.892 14.463 1.00 75.75 88 LYS A O 1
ATOM 766 N N . TYR A 1 89 ? -13.122 15.104 13.741 1.00 70.44 89 TYR A N 1
ATOM 767 C CA . TYR A 1 89 ? -12.490 14.834 15.033 1.00 70.44 89 TYR A CA 1
ATOM 768 C C . TYR A 1 89 ? -10.960 14.932 15.045 1.00 70.44 89 TYR A C 1
ATOM 770 O O . TYR A 1 89 ? -10.421 15.173 16.119 1.00 70.44 89 TYR A O 1
ATOM 778 N N . TYR A 1 90 ? -10.248 14.753 13.921 1.00 75.75 90 TYR A N 1
ATOM 779 C CA . TYR A 1 90 ? -8.783 14.607 13.930 1.00 75.75 90 TYR A CA 1
ATOM 780 C C . TYR A 1 90 ? -8.093 15.044 12.618 1.00 75.75 90 TYR A C 1
ATOM 782 O O . TYR A 1 90 ? -8.037 14.304 11.630 1.00 75.75 90 TYR A O 1
ATOM 790 N N . ASN A 1 91 ? -7.482 16.236 12.627 1.00 74.06 91 ASN A N 1
ATOM 791 C CA . ASN A 1 91 ? -6.815 16.821 11.452 1.00 74.06 91 ASN A CA 1
ATOM 792 C C . ASN A 1 91 ? -5.618 16.004 10.938 1.00 74.06 91 ASN A C 1
ATOM 794 O O . ASN A 1 91 ? -5.438 15.900 9.725 1.00 74.06 91 ASN A O 1
ATOM 798 N N . SER A 1 92 ? -4.828 15.386 11.820 1.00 71.94 92 SER A N 1
ATOM 799 C CA . SER A 1 92 ? -3.676 14.565 11.413 1.00 71.94 92 SER A CA 1
ATOM 800 C C . SER A 1 92 ? -4.101 13.286 10.682 1.00 71.94 92 SER A C 1
ATOM 802 O O . SER A 1 92 ? -3.499 12.928 9.674 1.00 71.94 92 SER A O 1
ATOM 804 N N . ILE A 1 93 ? -5.195 12.643 11.110 1.00 76.75 93 ILE A N 1
ATOM 805 C CA . ILE A 1 93 ? -5.772 11.486 10.405 1.00 76.75 93 ILE A CA 1
ATOM 806 C C . ILE A 1 93 ? -6.327 11.914 9.046 1.00 76.75 93 ILE A C 1
ATOM 808 O O . ILE A 1 93 ? -6.110 11.232 8.049 1.00 76.75 93 ILE A O 1
ATOM 812 N N . ASN A 1 94 ? -7.006 13.062 8.985 1.00 78.62 94 ASN A N 1
ATOM 813 C CA . ASN A 1 94 ? -7.499 13.614 7.725 1.00 78.62 94 ASN A CA 1
ATOM 814 C C . ASN A 1 94 ? -6.342 13.863 6.742 1.00 78.62 94 ASN A C 1
ATOM 816 O O . ASN A 1 94 ? -6.442 13.520 5.567 1.00 78.62 94 ASN A O 1
ATOM 820 N N . TRP A 1 95 ? -5.218 14.394 7.227 1.00 80.12 95 TRP A N 1
ATOM 821 C CA . TRP A 1 95 ? -4.008 14.550 6.425 1.00 80.12 95 TRP A CA 1
ATOM 822 C C . TRP A 1 95 ? -3.461 13.192 5.945 1.00 80.12 95 TRP A C 1
ATOM 824 O O . TRP A 1 95 ? -3.196 13.044 4.754 1.00 80.12 95 TRP A O 1
ATOM 834 N N . ILE A 1 96 ? -3.367 12.173 6.813 1.00 77.06 96 ILE A N 1
ATOM 835 C CA . ILE A 1 96 ? -2.915 10.822 6.419 1.00 77.06 96 ILE A CA 1
ATOM 836 C C . ILE A 1 96 ? -3.833 10.230 5.341 1.00 77.06 96 ILE A C 1
ATOM 838 O O . ILE A 1 96 ? -3.346 9.720 4.338 1.00 77.06 96 ILE A O 1
ATOM 842 N N . LEU A 1 97 ? -5.155 10.338 5.500 1.00 80.25 97 LEU A N 1
ATOM 843 C CA . LEU A 1 97 ? -6.130 9.850 4.519 1.00 80.25 97 LEU A CA 1
ATOM 844 C C . LEU A 1 97 ? -6.009 10.577 3.175 1.00 80.25 97 LEU A C 1
ATOM 846 O O . LEU A 1 97 ? -6.027 9.935 2.127 1.00 80.25 97 LEU A O 1
ATOM 850 N N . LYS A 1 98 ? -5.816 11.901 3.188 1.00 78.88 98 LYS A N 1
ATOM 851 C CA . LYS A 1 98 ? -5.576 12.661 1.955 1.00 78.88 98 LYS A CA 1
ATOM 852 C C . LYS A 1 98 ? -4.320 12.183 1.236 1.00 78.88 98 LYS A C 1
ATOM 854 O O . LYS A 1 98 ? -4.373 12.015 0.027 1.00 78.88 98 LYS A O 1
ATOM 859 N N . ASN A 1 99 ? -3.233 11.902 1.954 1.00 74.62 99 ASN A N 1
ATOM 860 C CA . ASN A 1 99 ? -1.981 11.406 1.360 1.00 74.62 99 ASN A CA 1
ATOM 861 C C . ASN A 1 99 ? -1.983 9.903 1.068 1.00 74.62 99 ASN A C 1
ATOM 863 O O . ASN A 1 99 ? -1.196 9.420 0.270 1.00 74.62 99 ASN A O 1
ATOM 867 N N . LEU A 1 100 ? -2.923 9.144 1.626 1.00 70.38 100 LEU A N 1
ATOM 868 C CA . LEU A 1 100 ? -3.189 7.789 1.149 1.00 70.38 100 LEU A CA 1
ATOM 869 C C . LEU A 1 100 ? -3.726 7.791 -0.286 1.00 70.38 100 LEU A C 1
ATOM 871 O O . LEU A 1 100 ? -3.478 6.851 -1.049 1.00 70.38 100 LEU A O 1
ATOM 875 N N . LEU A 1 101 ? -4.463 8.839 -0.664 1.00 66.81 101 LEU A N 1
ATOM 876 C CA . LEU A 1 101 ? -4.928 9.043 -2.033 1.00 66.81 101 LEU A CA 1
ATOM 877 C C . LEU A 1 101 ? -3.963 9.886 -2.875 1.00 66.81 101 LEU A C 1
ATOM 879 O O . LEU A 1 101 ? -3.792 9.564 -4.049 1.00 66.81 101 LEU A O 1
ATOM 883 N N . ASN A 1 102 ? -3.326 10.901 -2.284 1.00 66.19 102 ASN A N 1
ATOM 884 C CA . ASN A 1 102 ? -2.390 11.808 -2.947 1.00 66.19 102 ASN A CA 1
ATOM 885 C C . ASN A 1 102 ? -0.976 11.236 -2.943 1.00 66.19 102 ASN A C 1
ATOM 887 O O . ASN A 1 102 ? -0.381 10.968 -1.911 1.00 66.19 102 ASN A O 1
ATOM 891 N N . THR A 1 103 ? -0.425 11.075 -4.130 1.00 53.59 103 THR A N 1
ATOM 892 C CA . THR A 1 103 ? 0.649 10.119 -4.407 1.00 53.59 103 THR A CA 1
ATOM 893 C C . THR A 1 103 ? 2.024 10.743 -4.620 1.00 53.59 103 THR A C 1
ATOM 895 O O . THR A 1 103 ? 2.937 10.073 -5.093 1.00 53.59 103 THR A O 1
ATOM 898 N N . ASP A 1 104 ? 2.172 12.025 -4.303 1.00 58.22 104 ASP A N 1
ATOM 899 C CA . ASP A 1 104 ? 3.453 12.733 -4.407 1.00 58.22 104 ASP A CA 1
ATOM 900 C C . ASP A 1 104 ? 4.167 12.838 -3.051 1.00 58.22 104 ASP A C 1
ATOM 902 O O . ASP A 1 104 ? 5.223 13.456 -2.932 1.00 58.22 104 ASP A O 1
ATOM 906 N N . SER A 1 105 ? 3.617 12.213 -2.006 1.00 60.75 105 SER A N 1
ATOM 907 C CA . SER A 1 105 ? 4.215 12.225 -0.676 1.00 60.75 105 SER A CA 1
ATOM 908 C C . SER A 1 105 ? 5.412 11.279 -0.605 1.00 60.75 105 SER A C 1
ATOM 910 O O . SER A 1 105 ? 5.227 10.070 -0.648 1.00 60.75 105 SER A O 1
ATOM 912 N N . ASN A 1 106 ? 6.616 11.820 -0.420 1.00 71.94 106 ASN A N 1
ATOM 913 C CA . ASN A 1 106 ? 7.837 11.065 -0.123 1.00 71.94 106 ASN A CA 1
ATOM 914 C C . ASN A 1 106 ? 7.613 10.067 1.041 1.00 71.94 106 ASN A C 1
ATOM 916 O O . ASN A 1 106 ? 7.097 10.457 2.095 1.00 71.94 106 ASN A O 1
ATOM 920 N N . TRP A 1 107 ? 8.036 8.804 0.878 1.00 76.12 107 TRP A N 1
ATOM 921 C CA . TRP A 1 107 ? 7.970 7.762 1.917 1.00 76.12 107 TRP A CA 1
ATOM 922 C C . TRP A 1 107 ? 8.555 8.234 3.250 1.00 76.12 107 TRP A C 1
ATOM 924 O O . TRP A 1 107 ? 7.974 7.970 4.304 1.00 76.12 107 TRP A O 1
ATOM 934 N N . LEU A 1 108 ? 9.668 8.973 3.214 1.00 76.81 108 LEU A N 1
ATOM 935 C CA . LEU A 1 108 ? 10.310 9.510 4.410 1.00 76.81 108 LEU A CA 1
ATOM 936 C C . LEU A 1 108 ? 9.349 10.419 5.184 1.00 76.81 108 LEU A C 1
ATOM 938 O O . LEU A 1 108 ? 9.198 10.282 6.394 1.00 76.81 108 LEU A O 1
ATOM 942 N N . TYR A 1 109 ? 8.640 11.298 4.476 1.00 75.50 109 TYR A N 1
ATOM 943 C CA . TYR A 1 109 ? 7.666 12.203 5.075 1.00 75.50 109 TYR A CA 1
ATOM 944 C C . TYR A 1 109 ? 6.446 11.439 5.606 1.00 75.50 109 TYR A C 1
ATOM 946 O O . TYR A 1 109 ? 6.015 11.661 6.739 1.00 75.50 109 TYR A O 1
ATOM 954 N N . PHE A 1 110 ? 5.927 10.483 4.827 1.00 75.19 110 PHE A N 1
ATOM 955 C CA . PHE A 1 110 ? 4.821 9.616 5.241 1.00 75.19 110 PHE A CA 1
ATOM 956 C C . PHE A 1 110 ? 5.151 8.845 6.528 1.00 75.19 110 PHE A C 1
ATOM 958 O O . PHE A 1 110 ? 4.362 8.839 7.478 1.00 75.19 110 PHE A O 1
ATOM 965 N N . LYS A 1 111 ? 6.356 8.265 6.596 1.00 78.31 111 LYS A N 1
ATOM 966 C CA . LYS A 1 111 ? 6.895 7.604 7.785 1.00 78.31 111 LYS A CA 1
ATOM 967 C C . LYS A 1 111 ? 6.962 8.579 8.959 1.00 78.31 111 LYS A C 1
ATOM 969 O O . LYS A 1 111 ? 6.418 8.270 10.013 1.00 78.31 111 LYS A O 1
ATOM 974 N N . THR A 1 112 ? 7.562 9.756 8.795 1.00 78.06 112 THR A N 1
ATOM 975 C CA . THR A 1 112 ? 7.702 10.740 9.882 1.00 78.06 112 THR A CA 1
ATOM 976 C C . THR A 1 112 ? 6.353 11.151 10.473 1.00 78.06 112 THR A C 1
ATOM 978 O O . THR A 1 112 ? 6.212 11.190 11.694 1.00 78.06 112 THR A O 1
ATOM 981 N N . VAL A 1 113 ? 5.328 11.377 9.646 1.00 75.69 113 VAL A N 1
ATOM 982 C CA . VAL A 1 113 ? 3.985 11.725 10.142 1.00 75.69 113 VAL A CA 1
ATOM 983 C C . VAL A 1 113 ? 3.355 10.579 10.932 1.00 75.69 113 VAL A C 1
ATOM 985 O O . VAL A 1 113 ? 2.837 10.814 12.024 1.00 75.69 113 VAL A O 1
ATOM 988 N N . ILE A 1 114 ? 3.424 9.339 10.443 1.00 76.25 114 ILE A N 1
ATOM 989 C CA . ILE A 1 114 ? 2.905 8.179 11.186 1.00 76.25 114 ILE A CA 1
ATOM 990 C C . ILE A 1 114 ? 3.653 8.008 12.513 1.00 76.25 114 ILE A C 1
ATOM 992 O O . ILE A 1 114 ? 3.025 7.827 13.556 1.00 76.25 114 ILE A O 1
ATOM 996 N N . PHE A 1 115 ? 4.981 8.119 12.491 1.00 76.50 115 PHE A N 1
ATOM 997 C CA . PHE A 1 115 ? 5.826 7.970 13.674 1.00 76.50 115 PHE A CA 1
ATOM 998 C C . PHE A 1 115 ? 5.720 9.141 14.652 1.00 76.50 115 PHE A C 1
ATOM 1000 O O . PHE A 1 115 ? 5.908 8.938 15.841 1.00 76.50 115 PHE A O 1
ATOM 1007 N N . SER A 1 116 ? 5.298 10.332 14.231 1.00 76.56 116 SER A N 1
ATOM 1008 C CA . SER A 1 116 ? 4.959 11.411 15.174 1.00 76.56 116 SER A CA 1
ATOM 1009 C C . SER A 1 116 ? 3.805 11.045 16.126 1.00 76.56 116 SER A C 1
ATOM 1011 O O . SER A 1 116 ? 3.633 11.669 17.169 1.00 76.56 116 SER A O 1
ATOM 1013 N N . GLN A 1 117 ? 3.030 10.002 15.803 1.00 74.50 117 GLN A N 1
ATOM 1014 C CA . GLN A 1 117 ? 1.898 9.505 16.589 1.00 74.50 117 GLN A CA 1
ATOM 1015 C C . GLN A 1 117 ? 2.276 8.256 17.422 1.00 74.50 117 GLN A C 1
ATOM 1017 O O . GLN A 1 117 ? 1.482 7.320 17.563 1.00 74.50 117 GLN A O 1
ATOM 1022 N N . ILE A 1 118 ? 3.498 8.227 17.983 1.00 63.09 118 ILE A N 1
ATOM 1023 C CA . ILE A 1 118 ? 4.086 7.100 18.749 1.00 63.09 118 ILE A CA 1
ATOM 1024 C C . ILE A 1 118 ? 3.144 6.520 19.814 1.00 63.09 118 ILE A C 1
ATOM 1026 O O . ILE A 1 118 ? 3.081 5.299 19.978 1.00 63.09 118 ILE A O 1
ATOM 1030 N N . SER A 1 119 ? 2.374 7.359 20.516 1.00 68.44 119 SER A N 1
ATOM 1031 C CA . SER A 1 119 ? 1.462 6.906 21.578 1.00 68.44 119 SER A CA 1
ATOM 1032 C C . SER A 1 119 ? 0.437 5.881 21.070 1.00 68.44 119 SER A C 1
ATOM 1034 O O . SER A 1 119 ? 0.117 4.913 21.770 1.00 68.44 119 SER A O 1
ATOM 1036 N N . PHE A 1 120 ? -0.014 6.019 19.820 1.00 67.56 120 PHE A N 1
ATOM 1037 C CA . PHE A 1 120 ? -0.948 5.095 19.178 1.00 67.56 120 PHE A CA 1
ATOM 1038 C C . PHE A 1 120 ? -0.256 3.880 18.544 1.00 67.56 120 PHE A C 1
ATOM 1040 O O . PHE A 1 120 ? -0.847 2.797 18.513 1.00 67.56 120 PHE A O 1
ATOM 1047 N N . LEU A 1 121 ? 1.007 4.016 18.124 1.00 67.38 121 LEU A N 1
ATOM 1048 C CA . LEU A 1 121 ? 1.811 2.928 17.548 1.00 67.38 121 LEU A CA 1
ATOM 1049 C C . LEU A 1 121 ? 2.191 1.836 18.558 1.00 67.38 121 LEU A C 1
ATOM 1051 O O . LEU A 1 121 ? 2.474 0.708 18.159 1.00 67.38 121 LEU A O 1
ATOM 1055 N N . SER A 1 122 ? 2.123 2.131 19.859 1.00 69.12 122 SER A N 1
ATOM 1056 C CA . SER A 1 122 ? 2.382 1.172 20.944 1.00 69.12 122 SER A CA 1
ATOM 1057 C C . SER A 1 122 ? 1.584 -0.141 20.844 1.00 69.12 122 SER A C 1
ATOM 1059 O O . SER A 1 122 ? 2.051 -1.169 21.325 1.00 69.12 122 SER A O 1
ATOM 1061 N N . ILE A 1 123 ? 0.403 -0.140 20.207 1.00 67.62 123 ILE A N 1
ATOM 1062 C CA . ILE A 1 123 ? -0.391 -1.363 19.964 1.00 67.62 123 ILE A CA 1
ATOM 1063 C C . ILE A 1 123 ? 0.336 -2.302 19.004 1.00 67.62 123 ILE A C 1
ATOM 1065 O O . ILE A 1 123 ? 0.369 -3.508 19.223 1.00 67.62 123 ILE A O 1
ATOM 1069 N N . PHE A 1 124 ? 0.914 -1.742 17.946 1.00 67.69 124 PHE A N 1
ATOM 1070 C CA . PHE A 1 124 ? 1.581 -2.505 16.901 1.00 67.69 124 PHE A CA 1
ATOM 1071 C C . PHE A 1 124 ? 2.977 -2.944 17.338 1.00 67.69 124 PHE A C 1
ATOM 1073 O O . PHE A 1 124 ? 3.372 -4.068 17.063 1.00 67.69 124 PHE A O 1
ATOM 1080 N N . LEU A 1 125 ? 3.690 -2.092 18.082 1.00 64.38 125 LEU A N 1
ATOM 1081 C CA . LEU A 1 125 ? 5.034 -2.392 18.588 1.00 64.38 125 LEU A CA 1
ATOM 1082 C C . LEU A 1 125 ? 5.055 -3.524 19.629 1.00 64.38 125 LEU A C 1
ATOM 1084 O O . LEU A 1 125 ? 6.079 -4.174 19.796 1.00 64.38 125 LEU A O 1
ATOM 1088 N N . LYS A 1 126 ? 3.933 -3.789 20.314 1.00 64.56 126 LYS A N 1
ATOM 1089 C CA . LYS A 1 126 ? 3.808 -4.914 21.258 1.00 64.56 126 LYS A CA 1
ATOM 1090 C C . LYS A 1 126 ? 3.644 -6.275 20.573 1.00 64.56 126 LYS A C 1
ATOM 1092 O O . LYS A 1 126 ? 3.867 -7.295 21.217 1.00 64.56 126 LYS A O 1
ATOM 1097 N N . ASN A 1 127 ? 3.267 -6.304 19.295 1.00 62.38 127 ASN A N 1
ATOM 1098 C CA . ASN A 1 127 ? 3.102 -7.543 18.540 1.00 62.38 127 ASN A CA 1
ATOM 1099 C C . ASN A 1 127 ? 4.412 -7.871 17.807 1.00 62.38 127 ASN A C 1
ATOM 1101 O O . ASN A 1 127 ? 4.621 -7.428 16.680 1.00 62.38 127 ASN A O 1
ATOM 1105 N N . SER A 1 128 ? 5.278 -8.675 18.433 1.00 56.03 128 SER A N 1
ATOM 1106 C CA . SER A 1 128 ? 6.612 -9.045 17.921 1.00 56.03 128 SER A CA 1
ATOM 1107 C C . SER A 1 128 ? 6.614 -9.656 16.511 1.00 56.03 128 SER A C 1
ATOM 1109 O O . SER A 1 128 ? 7.595 -9.519 15.786 1.00 56.03 128 SER A O 1
ATOM 1111 N N . ASN A 1 129 ? 5.510 -10.280 16.090 1.00 57.72 129 ASN A N 1
ATOM 1112 C CA . ASN A 1 129 ? 5.416 -10.982 14.805 1.00 57.72 129 ASN A CA 1
ATOM 1113 C C . ASN A 1 129 ? 5.008 -10.091 13.618 1.00 57.72 129 ASN A C 1
ATOM 1115 O O . ASN A 1 129 ? 4.995 -10.567 12.485 1.00 57.72 129 ASN A O 1
ATOM 1119 N N . PHE A 1 130 ? 4.660 -8.818 13.837 1.00 65.81 130 PHE A N 1
ATOM 1120 C CA . PHE A 1 130 ? 4.202 -7.935 12.763 1.00 65.81 130 PHE A CA 1
ATOM 1121 C C . PHE A 1 130 ? 5.122 -6.732 12.604 1.00 65.81 130 PHE A C 1
ATOM 1123 O O . PHE A 1 130 ? 5.032 -5.742 13.332 1.00 65.81 130 PHE A O 1
ATOM 1130 N N . ASN A 1 131 ? 5.994 -6.789 11.596 1.00 75.88 131 ASN A N 1
ATOM 1131 C CA . ASN A 1 131 ? 6.818 -5.643 11.236 1.00 75.88 131 ASN A CA 1
ATOM 1132 C C . ASN A 1 131 ? 5.981 -4.628 10.440 1.00 75.88 131 ASN A C 1
ATOM 1134 O O . ASN A 1 131 ? 6.018 -4.584 9.207 1.00 75.88 131 ASN A O 1
ATOM 1138 N N . LEU A 1 132 ? 5.216 -3.816 11.179 1.00 76.00 132 LEU A N 1
ATOM 1139 C CA . LEU A 1 132 ? 4.333 -2.768 10.661 1.00 76.00 132 LEU A CA 1
ATOM 1140 C C . LEU A 1 132 ? 5.030 -1.905 9.601 1.00 76.00 132 LEU A C 1
ATOM 1142 O O . LEU A 1 132 ? 4.468 -1.644 8.541 1.00 76.00 132 LEU A O 1
ATOM 1146 N N . ILE A 1 133 ? 6.273 -1.496 9.872 1.00 77.44 133 ILE A N 1
ATOM 1147 C CA . ILE A 1 133 ? 7.050 -0.614 8.993 1.00 77.44 133 ILE A CA 1
ATOM 1148 C C . ILE A 1 133 ? 7.329 -1.298 7.661 1.00 77.44 133 ILE A C 1
ATOM 1150 O O . ILE A 1 133 ? 7.133 -0.695 6.607 1.00 77.44 133 ILE A O 1
ATOM 1154 N N . LYS A 1 134 ? 7.771 -2.560 7.705 1.00 82.00 134 LYS A N 1
ATOM 1155 C CA . LYS A 1 134 ? 8.081 -3.336 6.502 1.00 82.00 134 LYS A CA 1
ATOM 1156 C C . LYS A 1 134 ? 6.837 -3.511 5.631 1.00 82.00 134 LYS A C 1
ATOM 1158 O O . LYS A 1 134 ? 6.902 -3.258 4.431 1.00 82.00 134 LYS A O 1
ATOM 1163 N N . HIS A 1 135 ? 5.699 -3.864 6.232 1.00 81.50 135 HIS A N 1
ATOM 1164 C CA . HIS A 1 135 ? 4.435 -3.999 5.503 1.00 81.50 135 HIS A CA 1
ATOM 1165 C C . HIS A 1 135 ? 3.951 -2.668 4.917 1.00 81.50 135 HIS A C 1
ATOM 1167 O O . HIS A 1 135 ? 3.513 -2.625 3.768 1.00 81.50 135 HIS A O 1
ATOM 1173 N N . MET A 1 136 ? 4.065 -1.568 5.668 1.00 80.50 136 MET A N 1
ATOM 1174 C CA . MET A 1 136 ? 3.696 -0.241 5.168 1.00 80.50 136 MET A CA 1
ATOM 1175 C C . MET A 1 136 ? 4.560 0.175 3.985 1.00 80.50 136 MET A C 1
ATOM 1177 O O . MET A 1 136 ? 4.021 0.651 2.989 1.00 80.50 136 MET A O 1
ATOM 1181 N N . ARG A 1 137 ? 5.879 -0.038 4.076 1.00 84.56 137 ARG A N 1
ATOM 1182 C CA . ARG A 1 137 ? 6.822 0.283 2.998 1.00 84.56 137 ARG A CA 1
ATOM 1183 C C . ARG A 1 137 ? 6.499 -0.521 1.742 1.00 84.56 137 ARG A C 1
ATOM 1185 O O . ARG A 1 137 ? 6.382 0.060 0.670 1.00 84.56 137 ARG A O 1
ATOM 1192 N N . ALA A 1 138 ? 6.276 -1.828 1.887 1.00 86.75 138 ALA A N 1
ATOM 1193 C CA . ALA A 1 138 ? 5.882 -2.703 0.786 1.00 86.75 138 ALA A CA 1
ATOM 1194 C C . ALA A 1 138 ? 4.609 -2.207 0.081 1.00 86.75 138 ALA A C 1
ATOM 1196 O O . ALA A 1 138 ? 4.580 -2.075 -1.140 1.00 86.75 138 ALA A O 1
ATOM 1197 N N . ASN A 1 139 ? 3.562 -1.874 0.838 1.00 83.44 139 ASN A N 1
ATOM 1198 C CA . ASN A 1 139 ? 2.314 -1.390 0.249 1.00 83.44 139 ASN A CA 1
ATOM 1199 C C . ASN A 1 139 ? 2.434 0.003 -0.368 1.00 83.44 139 ASN A C 1
ATOM 1201 O O . ASN A 1 139 ? 1.815 0.263 -1.400 1.00 83.44 139 ASN A O 1
ATOM 1205 N N . TYR A 1 140 ? 3.225 0.888 0.237 1.00 83.50 140 TYR A N 1
ATOM 1206 C CA . TYR A 1 140 ? 3.537 2.192 -0.338 1.00 83.50 140 TYR A CA 1
ATOM 1207 C C . TYR A 1 140 ? 4.202 2.031 -1.714 1.00 83.50 140 TYR A C 1
ATOM 1209 O O . TYR A 1 140 ? 3.702 2.582 -2.694 1.00 83.50 140 TYR A O 1
ATOM 1217 N N . ILE A 1 141 ? 5.247 1.198 -1.807 1.00 88.19 141 ILE A N 1
ATOM 1218 C CA . ILE A 1 141 ? 5.968 0.921 -3.060 1.00 88.19 141 ILE A CA 1
ATOM 1219 C C . ILE A 1 141 ? 5.017 0.332 -4.108 1.00 88.19 141 ILE A C 1
ATOM 1221 O O . ILE A 1 141 ? 4.916 0.861 -5.214 1.00 88.19 141 ILE A O 1
ATOM 1225 N N . LYS A 1 142 ? 4.246 -0.708 -3.751 1.00 88.69 142 LYS A N 1
ATOM 1226 C CA . LYS A 1 142 ? 3.266 -1.327 -4.663 1.00 88.69 142 LYS A CA 1
ATOM 1227 C C . LYS A 1 142 ? 2.287 -0.306 -5.238 1.00 88.69 142 LYS A C 1
ATOM 1229 O O . LYS A 1 142 ? 2.031 -0.291 -6.441 1.00 88.69 142 LYS A O 1
ATOM 1234 N N . ASN A 1 143 ? 1.724 0.539 -4.376 1.00 84.38 143 ASN A N 1
ATOM 1235 C CA . ASN A 1 143 ? 0.744 1.540 -4.780 1.00 84.38 143 ASN A CA 1
ATOM 1236 C C . ASN A 1 143 ? 1.351 2.619 -5.682 1.00 84.38 143 ASN A C 1
ATOM 1238 O O . ASN A 1 143 ? 0.679 3.049 -6.624 1.00 84.38 143 ASN A O 1
ATOM 1242 N N . ASP A 1 144 ? 2.592 3.044 -5.424 1.00 86.56 144 ASP A N 1
ATOM 1243 C CA . ASP A 1 144 ? 3.267 4.016 -6.285 1.00 86.56 144 ASP A CA 1
ATOM 1244 C C . ASP A 1 144 ? 3.537 3.439 -7.680 1.00 86.56 144 ASP A C 1
ATOM 1246 O O . ASP A 1 144 ? 3.183 4.079 -8.670 1.00 86.56 144 ASP A O 1
ATOM 1250 N N . ILE A 1 145 ? 4.027 2.196 -7.772 1.00 91.00 145 ILE A N 1
ATOM 1251 C CA . ILE A 1 145 ? 4.270 1.518 -9.056 1.00 91.00 145 ILE A CA 1
ATOM 1252 C C . ILE A 1 145 ? 2.975 1.356 -9.855 1.00 91.00 145 ILE A C 1
ATOM 1254 O O . ILE A 1 145 ? 2.917 1.715 -11.034 1.00 91.00 145 ILE A O 1
ATOM 1258 N N . ILE A 1 146 ? 1.906 0.865 -9.218 1.00 88.88 146 ILE A N 1
ATOM 1259 C CA . ILE A 1 146 ? 0.596 0.719 -9.870 1.00 88.88 146 ILE A CA 1
ATOM 1260 C C . ILE A 1 146 ? 0.110 2.066 -10.398 1.00 88.88 146 ILE A C 1
ATOM 1262 O O . ILE A 1 146 ? -0.409 2.142 -11.511 1.00 88.88 146 ILE A O 1
ATOM 1266 N N . ARG A 1 147 ? 0.271 3.144 -9.629 1.00 85.00 147 ARG A N 1
ATOM 1267 C CA . ARG A 1 147 ? -0.093 4.480 -10.096 1.00 85.00 147 ARG A CA 1
ATOM 1268 C C . ARG A 1 147 ? 0.738 4.878 -11.306 1.00 85.00 147 ARG A C 1
ATOM 1270 O O . ARG A 1 147 ? 0.170 5.242 -12.327 1.00 85.00 147 ARG A O 1
ATOM 1277 N N . VAL A 1 148 ? 2.056 4.844 -11.175 1.00 88.94 148 VAL A N 1
ATOM 1278 C CA . VAL A 1 148 ? 2.993 5.280 -12.208 1.00 88.94 148 VAL A CA 1
ATOM 1279 C C . VAL A 1 148 ? 2.715 4.563 -13.530 1.00 88.94 148 VAL A C 1
ATOM 1281 O O . VAL A 1 148 ? 2.640 5.217 -14.569 1.00 88.94 148 VAL A O 1
ATOM 1284 N N . SER A 1 149 ? 2.404 3.265 -13.477 1.00 90.88 149 SER A N 1
ATOM 1285 C CA . SER A 1 149 ? 2.031 2.475 -14.655 1.00 90.88 149 SER A CA 1
ATOM 1286 C C . SER A 1 149 ? 0.792 2.979 -15.413 1.00 90.88 149 SER A C 1
ATOM 1288 O O . SER A 1 149 ? 0.611 2.652 -16.583 1.00 90.88 149 SER A O 1
ATOM 1290 N N . LYS A 1 150 ? -0.076 3.774 -14.774 1.00 88.50 150 LYS A N 1
ATOM 1291 C CA . LYS A 1 150 ? -1.273 4.360 -15.400 1.00 88.50 150 LYS A CA 1
ATOM 1292 C C . LYS A 1 150 ? -0.993 5.683 -16.109 1.00 88.50 150 LYS A C 1
ATOM 1294 O O . LYS A 1 150 ? -1.724 6.020 -17.032 1.00 88.50 150 LYS A O 1
ATOM 1299 N N . TYR A 1 151 ? 0.014 6.435 -15.665 1.00 88.44 151 TYR A N 1
ATOM 1300 C CA . TYR A 1 151 ? 0.278 7.796 -16.153 1.00 88.44 151 TYR A CA 1
ATOM 1301 C C . TYR A 1 151 ? 1.481 7.885 -17.090 1.00 88.44 151 TYR A C 1
ATOM 1303 O O . TYR A 1 151 ? 1.536 8.782 -17.926 1.00 88.44 151 TYR A O 1
ATOM 1311 N N . TYR A 1 152 ? 2.437 6.965 -16.972 1.00 90.75 152 TYR A N 1
ATOM 1312 C CA . TYR A 1 152 ? 3.648 6.962 -17.785 1.00 90.75 152 TYR A CA 1
ATOM 1313 C C . TYR A 1 152 ? 3.590 5.846 -18.822 1.00 90.75 152 TYR A C 1
ATOM 1315 O O . TYR A 1 152 ? 3.217 4.723 -18.502 1.00 90.75 152 TYR A O 1
ATOM 1323 N N . LYS A 1 153 ? 4.004 6.143 -20.060 1.00 93.12 153 LYS A N 1
ATOM 1324 C CA . LYS A 1 153 ? 4.202 5.129 -21.112 1.00 93.12 153 LYS A CA 1
ATOM 1325 C C . LYS A 1 153 ? 5.506 4.358 -20.923 1.00 93.12 153 LYS A C 1
ATOM 1327 O O . LYS A 1 153 ? 5.568 3.164 -21.188 1.00 93.12 153 LYS A O 1
ATOM 1332 N N . SER A 1 154 ? 6.547 5.035 -20.449 1.00 94.88 154 SER A N 1
ATOM 1333 C CA . SER A 1 154 ? 7.838 4.423 -20.160 1.00 94.88 154 SER A CA 1
ATOM 1334 C C . SER A 1 154 ? 8.591 5.185 -19.078 1.00 94.88 154 SER A C 1
ATOM 1336 O O . SER A 1 154 ? 8.388 6.389 -18.923 1.00 94.88 154 SER A O 1
ATOM 1338 N N . LEU A 1 155 ? 9.487 4.503 -18.367 1.00 94.88 155 LEU A N 1
ATOM 1339 C CA . LEU A 1 155 ? 10.366 5.097 -17.362 1.00 94.88 155 LEU A CA 1
ATOM 1340 C C . LEU A 1 155 ? 11.756 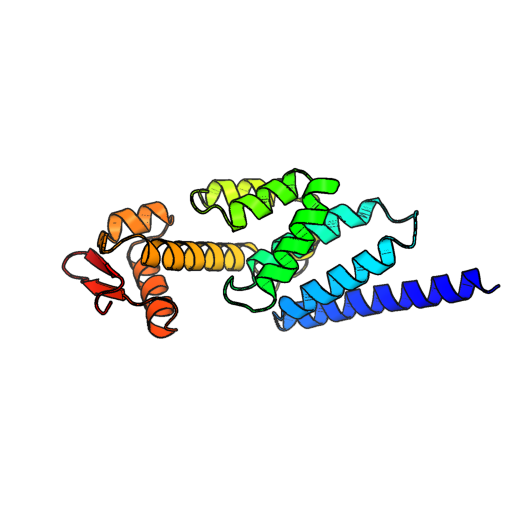4.476 -17.370 1.00 94.88 155 LEU A C 1
ATOM 1342 O O . LEU A 1 155 ? 11.899 3.272 -17.556 1.00 94.88 155 LEU A O 1
ATOM 1346 N N . ASN A 1 156 ? 12.764 5.301 -17.091 1.00 96.38 156 ASN A N 1
ATOM 1347 C CA . ASN A 1 156 ? 14.103 4.823 -16.774 1.00 96.38 156 ASN A CA 1
ATOM 1348 C C . ASN A 1 156 ? 14.119 4.241 -15.350 1.00 96.38 156 ASN A C 1
ATOM 1350 O O . ASN A 1 156 ? 13.681 4.898 -14.400 1.00 96.38 156 ASN A O 1
ATOM 1354 N N . ILE A 1 157 ? 14.622 3.017 -15.209 1.00 95.31 157 ILE A N 1
ATOM 1355 C CA . ILE A 1 157 ? 14.592 2.278 -13.949 1.00 95.31 157 ILE A CA 1
ATOM 1356 C C . ILE A 1 157 ? 15.506 2.874 -12.879 1.00 95.31 157 ILE A C 1
ATOM 1358 O O . ILE A 1 157 ? 15.137 2.854 -11.711 1.00 95.31 157 ILE A O 1
ATOM 1362 N N . VAL A 1 158 ? 16.632 3.480 -13.269 1.00 94.62 158 VAL A N 1
ATOM 1363 C CA . VAL A 1 158 ? 17.575 4.137 -12.351 1.00 94.62 158 VAL A CA 1
ATOM 1364 C C . VAL A 1 158 ? 16.926 5.369 -11.728 1.00 94.62 158 VAL A C 1
ATOM 1366 O O . VAL A 1 158 ? 16.930 5.546 -10.512 1.00 94.62 158 VAL A O 1
ATOM 1369 N N . CYS A 1 159 ? 16.294 6.214 -12.547 1.00 91.25 159 CYS A N 1
ATOM 1370 C CA . CYS A 1 159 ? 15.568 7.376 -12.033 1.00 91.25 159 CYS A CA 1
ATOM 1371 C C . CYS A 1 159 ? 14.406 6.950 -11.129 1.00 91.25 159 CYS A C 1
ATOM 1373 O O . CYS A 1 159 ? 14.112 7.611 -10.131 1.00 91.25 159 CYS A O 1
ATOM 1375 N N . TYR A 1 160 ? 13.735 5.849 -11.478 1.00 91.94 160 TYR A N 1
ATOM 1376 C CA . TYR A 1 160 ? 12.591 5.387 -10.711 1.00 91.94 160 TYR A CA 1
ATOM 1377 C C . TYR A 1 160 ? 12.987 4.722 -9.386 1.00 91.94 160 TYR A C 1
ATOM 1379 O O . TYR A 1 160 ? 12.322 4.958 -8.378 1.00 91.94 160 TYR A O 1
ATOM 1387 N N . SER A 1 161 ? 14.102 3.988 -9.348 1.00 92.44 161 SER A N 1
ATOM 1388 C CA . SER A 1 161 ? 14.622 3.387 -8.117 1.00 92.44 161 SER A CA 1
ATOM 1389 C C . SER A 1 161 ? 15.000 4.457 -7.089 1.00 92.44 161 SER A C 1
ATOM 1391 O O . SER A 1 161 ? 14.609 4.360 -5.928 1.00 92.44 161 SER A O 1
ATOM 1393 N N . LEU A 1 162 ? 15.634 5.553 -7.532 1.00 88.75 162 LEU A N 1
ATOM 1394 C CA . LEU A 1 162 ? 15.936 6.709 -6.678 1.00 88.75 162 LEU A CA 1
ATOM 1395 C C . LEU A 1 162 ? 14.669 7.337 -6.082 1.00 88.75 162 LEU A C 1
ATOM 1397 O O . LEU A 1 162 ? 14.637 7.668 -4.900 1.00 88.75 162 LEU A O 1
ATOM 1401 N N . LYS A 1 163 ? 13.596 7.462 -6.874 1.00 86.12 163 LYS A N 1
ATOM 1402 C CA . LYS A 1 163 ? 12.309 7.991 -6.393 1.00 86.12 163 LYS A CA 1
ATOM 1403 C C . LYS A 1 163 ? 11.659 7.084 -5.341 1.00 86.12 163 LYS A C 1
ATOM 1405 O O . LYS A 1 163 ? 10.997 7.585 -4.432 1.00 86.12 163 LYS A O 1
ATOM 1410 N N . LEU A 1 164 ? 11.821 5.769 -5.476 1.00 87.19 164 LEU A N 1
ATOM 1411 C CA . LEU A 1 164 ? 11.281 4.779 -4.542 1.00 87.19 164 LEU A CA 1
ATOM 1412 C C . LEU A 1 164 ? 12.161 4.560 -3.305 1.00 87.19 164 LEU A C 1
ATOM 1414 O O . LEU A 1 164 ? 11.732 3.840 -2.400 1.00 87.19 164 LEU A O 1
ATOM 1418 N N . ASP A 1 165 ? 13.345 5.180 -3.247 1.00 87.69 165 ASP A N 1
ATOM 1419 C CA . ASP A 1 165 ? 14.365 4.893 -2.235 1.00 87.69 165 ASP A CA 1
ATOM 1420 C C . ASP A 1 165 ? 14.692 3.385 -2.211 1.00 87.69 165 ASP A C 1
ATOM 1422 O O . ASP A 1 165 ? 14.620 2.715 -1.178 1.00 87.69 165 ASP A O 1
ATOM 1426 N N . LEU A 1 166 ? 14.943 2.827 -3.398 1.00 91.25 166 LEU A N 1
ATOM 1427 C CA . LEU A 1 166 ? 15.309 1.433 -3.638 1.00 91.25 166 LEU A CA 1
ATOM 1428 C C . LEU A 1 166 ? 16.523 1.367 -4.564 1.00 91.25 166 LEU A C 1
ATOM 1430 O O . LEU A 1 166 ? 16.784 2.286 -5.347 1.00 91.25 166 LEU A O 1
ATOM 1434 N N . ASP A 1 167 ? 17.234 0.245 -4.533 1.00 95.06 167 ASP A N 1
ATOM 1435 C CA . ASP A 1 167 ? 18.176 -0.067 -5.597 1.00 95.06 167 ASP A CA 1
ATOM 1436 C C . ASP A 1 167 ? 17.429 -0.539 -6.865 1.00 95.06 167 ASP A C 1
ATOM 1438 O O . ASP A 1 167 ? 16.211 -0.778 -6.880 1.00 95.06 167 ASP A O 1
ATOM 1442 N N . CYS A 1 168 ? 18.150 -0.629 -7.983 1.00 94.06 168 CYS A N 1
ATOM 1443 C CA . CYS A 1 168 ? 17.548 -1.055 -9.248 1.00 94.06 168 CYS A CA 1
ATOM 1444 C C . CYS A 1 168 ? 17.035 -2.503 -9.176 1.00 94.06 168 CYS A C 1
ATOM 1446 O O . CYS A 1 168 ? 15.996 -2.805 -9.758 1.00 94.06 168 CYS A O 1
ATOM 1448 N N . LYS A 1 169 ? 17.725 -3.385 -8.439 1.00 95.50 169 LYS A N 1
ATOM 1449 C CA . LYS A 1 169 ? 17.375 -4.809 -8.337 1.00 95.50 169 LYS A CA 1
ATOM 1450 C C . LYS A 1 169 ? 16.061 -5.018 -7.587 1.00 95.50 169 LYS A C 1
ATOM 1452 O O . LYS A 1 169 ? 15.192 -5.732 -8.084 1.00 95.50 169 LYS A O 1
ATOM 1457 N N . ASP A 1 170 ? 15.877 -4.356 -6.450 1.00 95.56 170 ASP A N 1
ATOM 1458 C CA . ASP A 1 170 ? 14.634 -4.393 -5.683 1.00 95.56 170 ASP A CA 1
ATOM 1459 C C . ASP A 1 170 ? 13.493 -3.748 -6.471 1.00 95.56 170 ASP A C 1
ATOM 1461 O O . ASP A 1 170 ? 12.365 -4.243 -6.462 1.00 95.56 170 ASP A O 1
ATOM 1465 N N . THR A 1 171 ? 13.777 -2.669 -7.206 1.00 95.38 171 THR A N 1
ATOM 1466 C CA . THR A 1 171 ? 12.784 -2.026 -8.080 1.00 95.38 171 THR A CA 1
ATOM 1467 C C . THR A 1 171 ? 12.307 -2.980 -9.178 1.00 95.38 171 THR A C 1
ATOM 1469 O O . THR A 1 171 ? 11.099 -3.118 -9.388 1.00 95.38 171 THR A O 1
ATOM 1472 N N . GLU A 1 172 ? 13.225 -3.688 -9.847 1.00 95.75 172 GLU A N 1
ATOM 1473 C CA . GLU A 1 172 ? 12.880 -4.742 -10.810 1.00 95.75 172 GLU A CA 1
ATOM 1474 C C . GLU A 1 172 ? 12.073 -5.863 -10.164 1.00 95.75 172 GLU A C 1
ATOM 1476 O O . GLU A 1 172 ? 11.085 -6.315 -10.743 1.00 95.75 172 GLU A O 1
ATOM 1481 N N . HIS A 1 173 ? 12.466 -6.303 -8.969 1.00 96.62 173 HIS A N 1
ATOM 1482 C CA . HIS A 1 173 ? 11.767 -7.354 -8.242 1.00 96.62 173 HIS A CA 1
ATOM 1483 C C . HIS A 1 173 ? 10.304 -6.974 -7.974 1.00 96.62 173 HIS A C 1
ATOM 1485 O O . HIS A 1 173 ? 9.396 -7.717 -8.352 1.00 96.62 173 HIS A O 1
ATOM 1491 N N . TRP A 1 174 ? 10.054 -5.779 -7.429 1.00 96.19 174 TRP A N 1
ATOM 1492 C CA . TRP A 1 174 ? 8.698 -5.270 -7.205 1.00 96.19 174 TRP A CA 1
ATOM 1493 C C . TRP A 1 174 ? 7.886 -5.145 -8.498 1.00 96.19 174 TRP A C 1
ATOM 1495 O O . TRP A 1 174 ? 6.700 -5.489 -8.525 1.00 96.19 174 TRP A O 1
ATOM 1505 N N . LEU A 1 175 ? 8.505 -4.664 -9.581 1.00 95.56 175 LEU A N 1
ATOM 1506 C CA . LEU A 1 175 ? 7.859 -4.595 -10.892 1.00 95.56 175 LEU A CA 1
ATOM 1507 C C . LEU A 1 175 ? 7.474 -5.991 -11.390 1.00 95.56 175 LEU A C 1
ATOM 1509 O O . LEU A 1 175 ? 6.336 -6.187 -11.813 1.00 95.56 175 LEU A O 1
ATOM 1513 N N . HIS A 1 176 ? 8.377 -6.969 -11.295 1.00 96.19 176 HIS A N 1
ATOM 1514 C CA . HIS A 1 176 ? 8.110 -8.355 -11.671 1.00 96.19 176 HIS A CA 1
ATOM 1515 C C . HIS A 1 176 ? 6.966 -8.966 -10.860 1.00 96.19 176 HIS A C 1
ATOM 1517 O O . HIS A 1 176 ? 6.072 -9.572 -11.450 1.00 96.19 176 HIS A O 1
ATOM 1523 N N . GLU A 1 177 ? 6.933 -8.774 -9.539 1.00 96.19 177 GLU A N 1
ATOM 1524 C CA . GLU A 1 177 ? 5.818 -9.238 -8.706 1.00 96.19 177 GLU A CA 1
ATOM 1525 C C . GLU A 1 177 ? 4.472 -8.657 -9.169 1.00 96.19 177 GLU A C 1
ATOM 1527 O O . GLU A 1 177 ? 3.468 -9.370 -9.271 1.00 96.19 177 GLU A O 1
ATOM 1532 N N . LEU A 1 178 ? 4.431 -7.358 -9.479 1.00 94.44 178 LEU A N 1
ATOM 1533 C CA . LEU A 1 178 ? 3.209 -6.678 -9.917 1.00 94.44 178 LEU A CA 1
ATOM 1534 C C . LEU A 1 178 ? 2.776 -7.076 -11.335 1.00 94.44 178 LEU A C 1
ATOM 1536 O O . LEU A 1 178 ? 1.575 -7.164 -11.601 1.00 94.44 178 LEU A O 1
ATOM 1540 N N . ILE A 1 179 ? 3.729 -7.345 -12.230 1.00 94.00 179 ILE A N 1
ATOM 1541 C CA . ILE A 1 179 ? 3.465 -7.869 -13.577 1.00 94.00 179 ILE A CA 1
ATOM 1542 C C . ILE A 1 179 ? 2.914 -9.297 -13.481 1.00 94.00 179 ILE A C 1
ATOM 1544 O O . ILE A 1 179 ? 1.858 -9.589 -14.041 1.00 94.00 179 ILE A O 1
ATOM 1548 N N . ASN A 1 180 ? 3.573 -10.171 -12.715 1.00 94.94 180 ASN A N 1
ATOM 1549 C CA . ASN A 1 180 ? 3.178 -11.574 -12.552 1.00 94.94 180 ASN A CA 1
ATOM 1550 C C . ASN A 1 180 ? 1.803 -11.710 -11.885 1.00 94.94 180 ASN A C 1
ATOM 1552 O O . ASN A 1 180 ? 0.991 -12.542 -12.286 1.00 94.94 180 ASN A O 1
ATOM 1556 N N . SER A 1 181 ? 1.504 -10.845 -10.911 1.00 92.31 181 SER A N 1
ATOM 1557 C CA . SER A 1 181 ? 0.180 -10.763 -10.277 1.00 92.31 181 SER A CA 1
ATOM 1558 C C . SER A 1 181 ? -0.882 -10.062 -11.134 1.00 92.31 181 SER A C 1
ATOM 1560 O O . SER A 1 181 ? -2.009 -9.879 -10.675 1.00 92.31 181 SER A O 1
ATOM 1562 N N . LYS A 1 182 ? -0.554 -9.677 -12.377 1.00 91.38 182 LYS A N 1
ATOM 1563 C CA . LYS A 1 182 ? -1.444 -8.993 -13.333 1.00 91.38 182 LYS A CA 1
ATOM 1564 C C . LYS A 1 182 ? -2.007 -7.664 -12.815 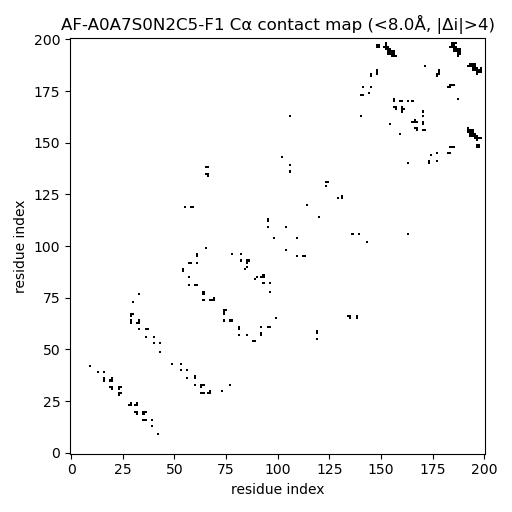1.00 91.38 182 LYS A C 1
ATOM 1566 O O . LYS A 1 182 ? -3.020 -7.180 -13.317 1.00 91.38 182 LYS A O 1
ATOM 1571 N N . LYS A 1 183 ? -1.351 -7.050 -11.827 1.00 90.19 183 LYS A N 1
ATOM 1572 C CA . LYS A 1 183 ? -1.749 -5.747 -11.272 1.00 90.19 183 LYS A CA 1
ATOM 1573 C C . LYS A 1 183 ? -1.340 -4.588 -12.170 1.00 90.19 183 LYS A C 1
ATOM 1575 O O . LYS A 1 183 ? -2.008 -3.556 -12.168 1.00 90.19 183 LYS A O 1
ATOM 1580 N N . ILE A 1 184 ? -0.265 -4.765 -12.935 1.00 93.00 184 ILE A N 1
ATOM 1581 C CA . ILE A 1 184 ? 0.188 -3.822 -13.959 1.00 93.00 184 ILE A CA 1
ATOM 1582 C C . ILE A 1 184 ? 0.487 -4.568 -15.260 1.00 93.00 184 ILE A C 1
ATOM 1584 O O . ILE A 1 184 ? 0.896 -5.728 -15.241 1.00 93.00 184 ILE A O 1
ATOM 1588 N N . LYS A 1 185 ? 0.315 -3.889 -16.397 1.00 93.62 185 LYS A N 1
ATOM 1589 C CA . LYS A 1 185 ? 0.769 -4.369 -17.707 1.00 93.62 185 LYS A CA 1
ATOM 1590 C C . LYS A 1 185 ? 2.056 -3.632 -18.069 1.00 93.62 185 LYS A C 1
ATOM 1592 O O . LYS A 1 185 ? 2.002 -2.458 -18.430 1.00 93.62 185 LYS A O 1
ATOM 1597 N N . ALA A 1 186 ? 3.199 -4.300 -17.959 1.00 95.19 186 ALA A N 1
ATOM 1598 C CA . ALA A 1 186 ? 4.494 -3.700 -18.263 1.00 95.19 186 ALA A CA 1
ATOM 1599 C C . ALA A 1 186 ? 5.486 -4.721 -18.836 1.00 95.19 186 ALA A C 1
ATOM 1601 O O . ALA A 1 186 ? 5.340 -5.922 -18.618 1.00 95.19 186 ALA A O 1
ATOM 1602 N N . LYS A 1 187 ? 6.506 -4.229 -19.543 1.00 95.25 187 LYS A N 1
ATOM 1603 C CA . LYS A 1 187 ? 7.677 -4.992 -19.995 1.00 95.25 187 LYS A CA 1
ATOM 1604 C C . LYS A 1 187 ? 8.937 -4.239 -19.591 1.00 95.25 187 LYS A C 1
ATOM 1606 O O . LYS A 1 187 ? 9.026 -3.031 -19.796 1.00 95.25 187 LYS A O 1
ATOM 1611 N N . ILE A 1 188 ? 9.902 -4.959 -19.036 1.00 95.25 188 ILE A N 1
ATOM 1612 C CA . ILE A 1 188 ? 11.186 -4.401 -18.614 1.00 95.25 188 ILE A CA 1
ATOM 1613 C C . ILE A 1 188 ? 12.219 -4.736 -19.691 1.00 95.25 188 ILE A C 1
ATOM 1615 O O . ILE A 1 188 ? 12.455 -5.908 -19.980 1.00 95.25 188 ILE A O 1
ATOM 1619 N N . ASP A 1 189 ? 12.818 -3.712 -20.292 1.00 95.44 189 ASP A N 1
ATOM 1620 C CA . ASP A 1 189 ? 14.027 -3.833 -21.102 1.00 95.44 189 ASP A CA 1
ATOM 1621 C C . ASP A 1 189 ? 15.233 -3.586 -20.193 1.00 95.44 189 ASP A C 1
ATOM 1623 O O . ASP A 1 189 ? 15.587 -2.442 -19.897 1.00 95.44 189 ASP A O 1
ATOM 1627 N N . ARG A 1 190 ? 15.841 -4.677 -19.717 1.00 92.56 190 ARG A N 1
ATOM 1628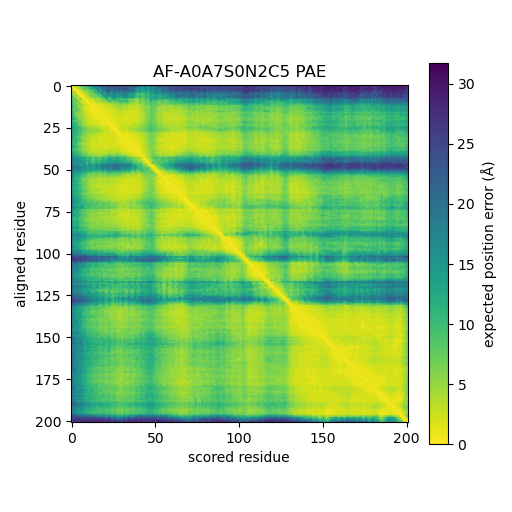 C CA . ARG A 1 190 ? 16.985 -4.618 -18.796 1.00 92.56 190 ARG A CA 1
ATOM 1629 C C . ARG A 1 190 ? 18.235 -4.019 -19.434 1.00 92.56 190 ARG A C 1
ATOM 1631 O O . ARG A 1 190 ? 18.992 -3.359 -18.736 1.00 92.56 190 ARG A O 1
ATOM 1638 N N . ILE A 1 191 ? 18.445 -4.220 -20.738 1.00 92.88 191 ILE A N 1
ATOM 1639 C CA . ILE A 1 191 ? 19.640 -3.716 -21.434 1.00 92.88 191 ILE A CA 1
ATOM 1640 C C . ILE A 1 191 ? 19.579 -2.192 -21.502 1.00 92.88 191 ILE A C 1
ATOM 1642 O O . ILE A 1 191 ? 20.564 -1.514 -21.226 1.00 92.88 191 ILE A O 1
ATOM 1646 N N . ARG A 1 192 ? 18.404 -1.647 -21.836 1.00 93.69 192 ARG A N 1
ATOM 1647 C CA . ARG A 1 192 ? 18.194 -0.193 -21.891 1.00 93.69 192 ARG A CA 1
ATOM 1648 C C . ARG A 1 192 ? 17.895 0.428 -20.527 1.00 93.69 192 ARG A C 1
ATOM 1650 O O . ARG A 1 192 ? 17.915 1.649 -20.408 1.00 93.69 192 ARG A O 1
AT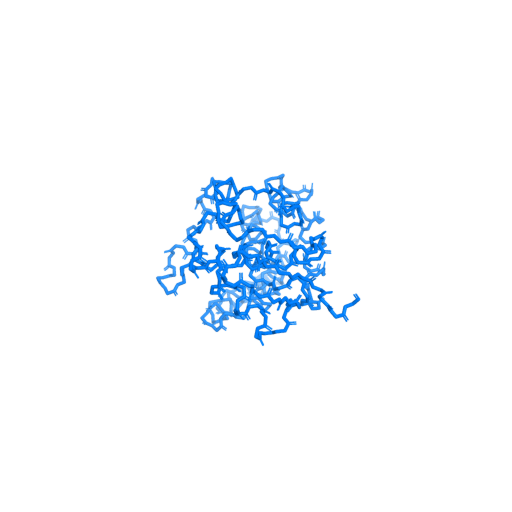OM 1657 N N . GLY A 1 193 ? 17.578 -0.383 -19.519 1.00 94.62 193 GLY A N 1
ATOM 1658 C CA . GLY A 1 193 ? 17.112 0.089 -18.217 1.00 94.62 193 GLY A CA 1
ATOM 1659 C C . GLY A 1 193 ? 15.778 0.835 -18.311 1.00 94.62 193 GLY A C 1
ATOM 1660 O O . GLY A 1 193 ? 15.567 1.809 -17.589 1.00 94.62 193 GLY A O 1
ATOM 1661 N N . ILE A 1 194 ? 14.893 0.427 -19.228 1.00 96.44 194 ILE A N 1
ATOM 1662 C CA . ILE A 1 194 ? 13.604 1.088 -19.470 1.00 96.44 194 ILE A CA 1
ATOM 1663 C C . ILE A 1 194 ? 12.457 0.132 -19.157 1.00 96.44 194 ILE A C 1
ATOM 1665 O O . ILE A 1 194 ? 12.400 -0.997 -19.638 1.00 96.44 194 ILE A O 1
ATOM 1669 N N . VAL A 1 195 ? 11.495 0.619 -18.384 1.00 95.94 195 VAL A N 1
ATOM 1670 C CA . VAL A 1 195 ? 10.213 -0.038 -18.148 1.00 95.94 195 VAL A CA 1
ATOM 1671 C C . VAL A 1 195 ? 9.192 0.583 -19.084 1.00 95.94 195 VAL A C 1
ATOM 1673 O O . VAL A 1 195 ? 8.978 1.789 -19.037 1.00 95.94 195 VAL A O 1
ATOM 1676 N N . TYR A 1 196 ? 8.552 -0.227 -19.917 1.00 95.94 196 TYR A N 1
ATOM 1677 C CA . TYR A 1 196 ? 7.457 0.185 -20.788 1.00 95.94 196 TYR A CA 1
ATOM 1678 C C . TYR A 1 196 ? 6.131 -0.280 -20.184 1.00 95.94 196 TYR A C 1
ATOM 1680 O O . TYR A 1 196 ? 5.980 -1.456 -19.855 1.00 95.94 196 TYR A O 1
ATOM 1688 N N . PHE A 1 197 ? 5.165 0.620 -20.046 1.00 94.38 197 PHE A N 1
ATOM 1689 C CA . PHE A 1 197 ? 3.837 0.341 -19.501 1.00 94.38 197 PHE A CA 1
ATOM 1690 C C . PHE A 1 197 ? 2.782 0.359 -20.611 1.00 94.38 197 PHE A C 1
ATOM 1692 O O . PHE A 1 197 ? 2.912 1.091 -21.588 1.00 94.38 197 PHE A O 1
ATOM 1699 N N . ASN A 1 198 ? 1.716 -0.428 -20.444 1.00 84.31 198 ASN A N 1
ATOM 1700 C CA . ASN A 1 198 ? 0.535 -0.445 -21.319 1.00 84.31 198 ASN A CA 1
ATOM 1701 C C . ASN A 1 198 ? 0.838 -0.662 -22.813 1.00 84.31 198 ASN A C 1
ATOM 1703 O O . ASN A 1 198 ? 0.163 -0.114 -23.669 1.00 84.31 198 ASN A O 1
ATOM 1707 N N . ILE A 1 199 ? 1.818 -1.510 -23.127 1.00 70.38 199 ILE A N 1
ATOM 1708 C CA . ILE A 1 199 ? 2.292 -1.788 -24.500 1.00 70.38 199 ILE A CA 1
ATOM 1709 C C . ILE A 1 199 ? 1.201 -2.416 -25.397 1.00 70.38 199 ILE A C 1
ATOM 1711 O O . ILE A 1 199 ? 1.356 -2.481 -26.609 1.00 70.38 199 ILE A O 1
ATOM 1715 N N . PHE A 1 200 ? 0.098 -2.880 -24.804 1.00 59.44 200 PHE A N 1
ATOM 1716 C CA . PHE A 1 200 ? -0.993 -3.595 -25.477 1.00 59.44 200 PHE A CA 1
ATOM 1717 C C . PHE A 1 200 ? -2.345 -2.869 -25.392 1.00 59.44 200 PHE A C 1
ATOM 1719 O O . PHE A 1 200 ? -3.383 -3.520 -25.508 1.00 59.44 200 PHE A O 1
ATOM 1726 N N . ASN A 1 201 ? -2.335 -1.563 -25.118 1.00 48.34 201 ASN A N 1
ATOM 1727 C CA . ASN A 1 201 ? -3.520 -0.708 -25.168 1.00 48.34 201 ASN A CA 1
ATOM 1728 C C . ASN A 1 201 ? -3.375 0.337 -26.273 1.00 48.34 201 ASN A C 1
ATOM 1730 O O . ASN A 1 201 ? -2.246 0.850 -26.442 1.00 48.34 201 ASN A O 1
#

Organism: NCBI:txid233186

Radius of gyration: 20.06 Å; Cα contacts (8 Å, |Δi|>4): 157; chains: 1; bounding box: 52×31×63 Å

Nearest PDB structures (foldseek):
  8amz-assembly1_P  TM=7.818E-01  e=1.107E-05  Spinacia oleracea
  5gjr-assembly1_P  TM=6.992E-01  e=1.229E-05  Homo sapiens
  4d18-assembly1_D  TM=5.196E-01  e=5.269E-04  Homo sapiens
  8ppl-assembly1_Iv  TM=5.408E-01  e=1.421E-03  Homo sapiens
  3j8c-assembly1_E  TM=6.023E-01  e=3.450E-03  Homo sapiens

Secondary structure (DSSP, 8-state):
-HHHHHHHHHHHHHHHHHHHHHHHHHTT-HHHHHHHHHHHHHHHHT-TT-TTSHHHHHHHHHHHHHHS-TTSTTHHHHHHHHHHHHHHH-HHHHHHHHHHH-TT--HHHHHHHHHTTHHHHHHHHT-TT--HHHHHHHHHHHHHHHHHHHH-SEEEHHHHHHHHT--HHHHHHHHHHHHHTTSS-EEEETTTTEEEE-TT-

InterPro domains:
  IPR000717 Proteasome component (PCI) domain [PF01399] (123-198)
  IPR036388 Winged helix-like DNA-binding domain superfamily [G3DSA:1.10.10.10] (133-200)
  IPR036390 Winged helix DNA-binding domain superfamily [SSF46785] (132-198)

pLDDT: mean 80.78, std 11.56, range [48.34, 96.62]